Protein AF-A0A951IET7-F1 (afdb_monomer)

Solvent-accessible surface area (backbone atoms only — not comparable to full-atom values): 14804 Å² total; per-residue (Å²): 117,67,68,62,55,52,52,46,55,52,33,42,73,76,35,61,70,64,54,69,53,80,92,72,76,90,77,74,81,63,89,63,49,76,78,46,40,65,58,54,50,51,53,56,66,67,30,59,83,70,66,57,57,94,77,66,65,89,75,71,77,63,88,62,48,77,77,44,43,62,58,56,51,51,51,57,71,68,38,70,62,55,57,60,49,28,53,74,79,38,49,69,66,66,71,55,77,91,65,76,90,77,77,80,63,91,62,58,73,76,69,59,69,75,78,74,80,81,77,79,74,85,84,76,80,82,78,78,80,60,69,65,55,56,55,52,52,52,53,50,52,50,48,51,54,52,51,52,51,57,61,46,70,75,50,92,65,87,83,72,87,72,84,77,61,62,74,68,55,60,74,66,60,49,76,70,55,54,48,54,56,71,73,44,92,77,69,86,80,86,60,65,73,74,57,56,55,53,50,57,58,52,58,74,67,57,49,73,68,58,51,52,49,50,49,64,73,48,50,68,68,70,60,65,76,76,75,127

Sequence (228 aa):
MEQRAQILDELQKISPLLAQVPVNTPFRVPSGYFDNLPAMVMDRVQDPFLSADHQLNAFKVPQGYFESLAGNILEKIGANEVRTELETIAPLLNQISRKNPYELPAGYFEQLQALPPKKEARVVPFRRARRWMQYAAAAVISGILVTGAFLYTDSGSDLRNDKTDVPAELNKLSAGELVNYLDNPEHPQTASSDVAADVKNNIHAVSDEELDQYLTEHADELTSTATN

Secondary structure (DSSP, 8-state):
-HHHHHHHHHHHHH-TTGGGS-------PPTTHHHHHHHHHHHHHH-HHHHS-TTS-S-PPPTTHHHHHHHHHHHHHH-THHHHHHHHH-HHHHHS----S--PPTTTTTS-------------------HHHHHHHHHHHHHHHHHHHHHHHTS----------HHHHHTT--HHHHHHHHS-S-----S-HHHHHHHHHHHTTS-HHHHHHHHHHHHHHHHGGG--

pLDDT: mean 74.0, std 14.6, range [37.62, 95.88]

Radius of gyration: 41.14 Å; Cα contacts (8 Å, |Δi|>4): 22; chains: 1; bounding box: 84×86×90 Å

Structure (mmCIF, N/CA/C/O backbone):
data_AF-A0A951IET7-F1
#
_entry.id   AF-A0A951IET7-F1
#
loop_
_atom_site.group_PDB
_atom_site.id
_atom_site.type_symbol
_atom_site.label_atom_id
_atom_site.label_alt_id
_atom_site.label_comp_id
_atom_site.label_as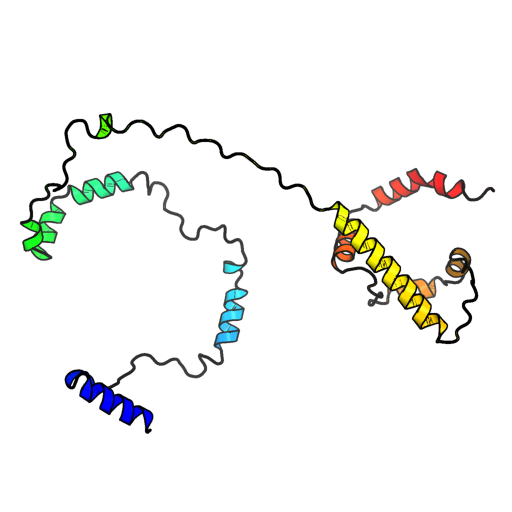ym_id
_atom_site.label_entity_id
_atom_site.label_seq_id
_atom_site.pdbx_PDB_ins_code
_atom_site.Cartn_x
_atom_site.Cartn_y
_atom_site.Cartn_z
_atom_site.occupancy
_atom_site.B_iso_or_equiv
_atom_site.auth_seq_id
_atom_site.auth_comp_id
_atom_site.auth_asym_id
_atom_site.auth_atom_id
_atom_site.pdbx_PDB_model_num
ATOM 1 N N . MET A 1 1 ? -6.072 -32.584 -27.555 1.00 56.78 1 MET A N 1
ATOM 2 C CA . MET A 1 1 ? -7.141 -33.338 -26.854 1.00 56.78 1 MET A CA 1
ATOM 3 C C . MET A 1 1 ? -6.592 -34.186 -25.708 1.00 56.78 1 MET A C 1
ATOM 5 O O . MET A 1 1 ? -7.237 -34.235 -24.671 1.00 56.78 1 MET A O 1
ATOM 9 N N . GLU A 1 2 ? -5.396 -34.765 -25.841 1.00 73.19 2 GLU A N 1
ATOM 10 C CA . GLU A 1 2 ? -4.762 -35.621 -24.818 1.00 73.19 2 GLU A CA 1
ATOM 11 C C . GLU A 1 2 ? -4.548 -34.939 -23.454 1.00 73.19 2 GLU A C 1
ATOM 13 O O . GLU A 1 2 ? -4.865 -35.527 -22.427 1.00 73.19 2 GLU A O 1
ATOM 18 N N . GLN A 1 3 ? -4.134 -33.665 -23.430 1.00 78.38 3 GLN A N 1
ATOM 19 C CA . GLN A 1 3 ? -3.928 -32.907 -22.182 1.00 78.38 3 GLN A CA 1
ATOM 20 C C . GLN A 1 3 ? -5.197 -32.795 -21.324 1.00 78.38 3 GLN A C 1
ATOM 22 O O . GLN A 1 3 ? -5.139 -32.878 -20.103 1.00 78.38 3 GLN A O 1
ATOM 27 N N . ARG A 1 4 ? -6.372 -32.649 -21.951 1.00 82.88 4 ARG A N 1
ATOM 28 C CA . ARG A 1 4 ? -7.642 -32.569 -21.215 1.00 82.88 4 ARG A CA 1
ATOM 29 C C . ARG A 1 4 ? -7.996 -33.908 -20.568 1.00 82.88 4 ARG A C 1
ATOM 31 O O . ARG A 1 4 ? -8.549 -33.915 -19.477 1.00 82.88 4 ARG A O 1
ATOM 38 N N . ALA A 1 5 ? -7.681 -35.020 -21.231 1.00 85.75 5 ALA A N 1
ATOM 39 C CA . ALA A 1 5 ? -7.913 -36.354 -20.686 1.00 85.75 5 ALA A CA 1
ATOM 40 C C . ALA A 1 5 ? -6.994 -36.636 -19.487 1.00 85.75 5 ALA A C 1
ATOM 42 O O . ALA A 1 5 ? -7.464 -37.145 -18.475 1.00 85.75 5 ALA A O 1
ATOM 43 N N . GLN A 1 6 ? -5.724 -36.225 -19.571 1.00 91.44 6 GLN A N 1
ATOM 44 C CA . GLN A 1 6 ? -4.766 -36.329 -18.463 1.00 91.44 6 GLN A CA 1
ATOM 45 C C . GLN A 1 6 ? -5.220 -35.520 -17.240 1.00 91.44 6 GLN A C 1
ATOM 47 O O . GLN A 1 6 ? -5.282 -36.060 -16.141 1.00 91.44 6 GLN A O 1
ATOM 52 N N . ILE A 1 7 ? -5.648 -34.267 -17.439 1.00 88.56 7 ILE A N 1
ATOM 53 C CA . ILE A 1 7 ? -6.149 -33.410 -16.351 1.00 88.56 7 ILE A CA 1
ATOM 54 C C . ILE A 1 7 ? -7.379 -34.024 -15.663 1.00 88.56 7 ILE A C 1
ATOM 56 O O . ILE A 1 7 ? -7.497 -33.953 -14.443 1.00 88.56 7 ILE A O 1
ATOM 60 N N . LEU A 1 8 ? -8.301 -34.634 -16.417 1.00 87.69 8 LEU A N 1
ATOM 61 C CA . LEU A 1 8 ? -9.488 -35.272 -15.835 1.00 87.69 8 LEU A CA 1
ATOM 62 C C . LEU A 1 8 ? -9.137 -36.523 -15.020 1.00 87.69 8 LEU A C 1
ATOM 64 O O . LEU A 1 8 ? -9.708 -36.714 -13.949 1.00 87.69 8 LEU A O 1
ATOM 68 N N . ASP A 1 9 ? -8.187 -37.335 -15.489 1.00 91.31 9 ASP A N 1
ATOM 69 C CA . ASP A 1 9 ? -7.708 -38.516 -14.759 1.00 91.31 9 ASP A CA 1
ATOM 70 C C . ASP A 1 9 ? -6.981 -38.128 -13.459 1.00 91.31 9 ASP A C 1
ATOM 72 O O . ASP A 1 9 ? -7.224 -38.708 -12.397 1.00 91.31 9 ASP A O 1
ATOM 76 N N . GLU A 1 10 ? -6.145 -37.088 -13.504 1.00 92.44 10 GLU A N 1
ATOM 77 C CA . GLU A 1 10 ? -5.488 -36.535 -12.315 1.00 92.44 10 GLU A CA 1
ATOM 78 C C . GLU A 1 10 ? -6.498 -35.957 -11.316 1.00 92.44 10 GLU A C 1
ATOM 80 O O . GLU A 1 10 ? -6.449 -36.274 -10.124 1.00 92.44 10 GLU A O 1
ATOM 85 N N . LEU A 1 11 ? -7.461 -35.160 -11.790 1.00 90.88 11 LEU A N 1
ATOM 86 C CA . LEU A 1 11 ? -8.512 -34.601 -10.939 1.00 90.88 11 LEU A CA 1
ATOM 87 C C . LEU A 1 11 ? -9.385 -35.693 -10.323 1.00 90.88 11 LEU A C 1
ATOM 89 O O . LEU A 1 11 ? -9.731 -35.580 -9.152 1.00 90.88 11 LEU A O 1
ATOM 93 N N . GLN A 1 12 ? -9.704 -36.760 -11.058 1.00 93.06 12 GLN A N 1
ATOM 94 C CA . GLN A 1 12 ? -10.479 -37.883 -10.531 1.00 93.06 12 GLN A CA 1
ATOM 95 C C . GLN A 1 12 ? -9.742 -38.611 -9.398 1.00 93.06 12 GLN A C 1
ATOM 97 O O . GLN A 1 12 ? -10.380 -39.015 -8.423 1.00 93.06 12 GLN A O 1
ATOM 102 N N . LYS A 1 13 ? -8.411 -38.738 -9.491 1.00 94.31 13 LYS A N 1
ATOM 103 C CA . LYS A 1 13 ? -7.566 -39.316 -8.432 1.00 94.31 13 LYS A CA 1
ATOM 104 C C . LYS A 1 13 ? -7.464 -38.417 -7.198 1.00 94.31 13 LYS A C 1
ATOM 106 O O . LYS A 1 13 ? -7.442 -38.931 -6.084 1.00 94.31 13 LYS A O 1
ATOM 111 N N . ILE A 1 14 ? -7.395 -37.096 -7.384 1.00 93.94 14 ILE A N 1
ATOM 112 C CA . ILE A 1 14 ? -7.226 -36.127 -6.286 1.00 93.94 14 ILE A CA 1
ATOM 113 C C . ILE A 1 14 ? -8.561 -35.806 -5.600 1.00 93.94 14 ILE A C 1
ATOM 115 O O . ILE A 1 14 ? -8.636 -35.750 -4.373 1.00 93.94 14 ILE A O 1
ATOM 119 N N . SER A 1 15 ? -9.616 -35.560 -6.378 1.00 93.56 15 SER A N 1
ATOM 120 C CA . SER A 1 15 ? -10.941 -35.197 -5.880 1.00 93.56 15 SER A CA 1
ATOM 121 C C . SER A 1 15 ? -12.042 -35.621 -6.863 1.00 93.56 15 SER A C 1
ATOM 123 O O . SER A 1 15 ? -12.325 -34.912 -7.837 1.00 93.56 15 SER A O 1
ATOM 125 N N . PRO A 1 16 ? -12.750 -36.732 -6.588 1.00 89.75 16 PRO A N 1
ATOM 126 C CA . PRO A 1 16 ? -13.825 -37.207 -7.457 1.00 89.75 16 PRO A CA 1
ATOM 127 C C . PRO A 1 16 ? -15.011 -36.235 -7.518 1.00 89.75 16 PRO A C 1
ATOM 129 O O . PRO A 1 16 ? -15.774 -36.269 -8.481 1.00 89.75 16 PRO A O 1
ATOM 132 N N . LEU A 1 17 ? -15.168 -35.359 -6.517 1.00 90.44 17 LEU A N 1
ATOM 133 C CA . LEU A 1 17 ? -16.188 -34.310 -6.512 1.00 90.44 17 LEU A CA 1
ATOM 134 C C . LEU A 1 17 ? -15.827 -33.190 -7.493 1.00 90.44 17 LEU A C 1
ATOM 136 O O . LEU A 1 17 ? -16.675 -32.777 -8.278 1.00 90.44 17 LEU A O 1
ATOM 140 N N . LEU A 1 18 ? -14.569 -32.733 -7.502 1.00 85.06 18 LEU A N 1
ATOM 141 C CA . LEU A 1 18 ? -14.123 -31.687 -8.430 1.00 85.06 18 LEU A CA 1
ATOM 142 C C . LEU A 1 18 ? -14.103 -32.172 -9.882 1.00 85.06 18 LEU A C 1
ATOM 144 O O . LEU A 1 18 ? -14.416 -31.396 -10.779 1.00 85.06 18 LEU A O 1
ATOM 148 N N . ALA A 1 19 ? -13.816 -33.455 -10.115 1.00 87.69 19 ALA A N 1
ATOM 149 C CA . ALA A 1 19 ? -13.863 -34.053 -11.451 1.00 87.69 19 ALA A CA 1
ATOM 150 C C . ALA A 1 19 ? -15.267 -34.016 -12.092 1.00 87.69 19 ALA A C 1
ATOM 152 O O . ALA A 1 19 ? -15.386 -34.063 -13.315 1.00 87.69 19 ALA A O 1
ATOM 153 N N . GLN A 1 20 ? -16.329 -33.909 -11.283 1.00 87.25 20 GLN A N 1
ATOM 154 C CA . GLN A 1 20 ? -17.718 -33.810 -11.749 1.00 87.25 20 GLN A CA 1
ATOM 155 C C . GLN A 1 20 ? -18.171 -32.363 -11.995 1.00 87.25 20 GLN A C 1
ATOM 157 O O . GLN A 1 20 ? -19.243 -32.144 -12.563 1.00 87.25 20 GLN A O 1
ATOM 162 N N . VAL A 1 21 ? -17.380 -31.365 -11.588 1.00 86.00 21 VAL A N 1
ATOM 163 C CA . VAL A 1 21 ? -17.721 -29.954 -11.790 1.00 86.00 21 VAL A CA 1
ATOM 164 C C . VAL A 1 21 ? -17.477 -29.585 -13.258 1.00 86.00 21 VAL A C 1
ATOM 166 O O . VAL A 1 21 ? -16.370 -29.781 -13.767 1.00 86.00 21 VAL A O 1
ATOM 169 N N . PRO A 1 22 ? -18.475 -29.029 -13.970 1.00 80.44 22 PRO A N 1
ATOM 170 C CA . PRO A 1 22 ? -18.280 -28.608 -15.348 1.00 80.44 22 PRO A CA 1
ATOM 171 C C . PRO A 1 22 ? -17.244 -27.481 -15.405 1.00 80.44 22 PRO A C 1
ATOM 173 O O . PRO A 1 22 ? -17.394 -26.446 -14.756 1.00 80.44 22 PRO A O 1
ATOM 176 N N . VAL A 1 23 ? -16.202 -27.667 -16.218 1.00 76.81 23 VAL A N 1
ATOM 177 C CA . VAL A 1 23 ? -15.196 -26.632 -16.487 1.00 76.81 23 VAL A CA 1
ATOM 178 C C . VAL A 1 23 ? -15.839 -25.550 -17.352 1.00 76.81 23 VAL A C 1
ATOM 180 O O . VAL A 1 23 ? -15.804 -25.606 -18.581 1.00 76.81 23 VAL A O 1
ATOM 183 N N . ASN A 1 24 ? -16.467 -24.579 -16.698 1.00 79.88 24 ASN A N 1
ATOM 184 C CA . ASN A 1 24 ? -16.950 -23.358 -17.319 1.00 79.88 24 ASN A CA 1
ATOM 185 C C . ASN A 1 24 ? -16.001 -22.224 -16.932 1.00 79.88 24 ASN A C 1
ATOM 187 O O . ASN A 1 24 ? -15.867 -21.910 -15.752 1.00 79.88 24 ASN A O 1
ATOM 191 N N . THR A 1 25 ? -15.325 -21.625 -17.909 1.00 77.88 25 THR A N 1
ATOM 192 C CA . THR A 1 25 ? -14.497 -20.438 -17.691 1.00 77.88 25 THR A CA 1
ATOM 193 C C . THR A 1 25 ? -15.342 -19.197 -17.992 1.00 77.88 25 THR A C 1
ATOM 195 O O . THR A 1 25 ? -15.505 -18.842 -19.162 1.00 77.88 25 THR A O 1
ATOM 198 N N . PRO A 1 26 ? -15.910 -18.518 -16.971 1.00 81.44 26 PRO A N 1
ATOM 199 C CA . PRO A 1 26 ? -16.778 -17.357 -17.195 1.00 81.44 26 PRO A CA 1
ATOM 200 C C . PRO A 1 26 ? -16.007 -16.146 -17.740 1.00 81.44 26 PRO A C 1
ATOM 202 O O . PRO A 1 26 ? -16.607 -15.201 -18.241 1.00 81.44 26 PRO A O 1
ATOM 205 N N . PHE A 1 27 ? -14.676 -16.178 -17.664 1.00 82.94 27 PHE A N 1
ATOM 206 C CA . PHE A 1 27 ? -13.803 -15.118 -18.137 1.00 82.94 27 PHE A CA 1
ATOM 207 C C . PHE A 1 27 ? -13.268 -15.465 -19.523 1.00 82.94 27 PHE A C 1
ATOM 209 O O . PHE A 1 27 ? -12.482 -16.401 -19.692 1.00 82.94 27 PHE A O 1
ATOM 216 N N . ARG A 1 28 ? -13.688 -14.690 -20.521 1.00 83.56 28 ARG A N 1
ATOM 217 C CA . ARG A 1 28 ? -13.086 -14.679 -21.854 1.00 83.56 28 ARG A CA 1
ATOM 218 C C . ARG A 1 28 ? -12.694 -13.257 -22.198 1.00 83.56 28 ARG A C 1
ATOM 220 O O . ARG A 1 28 ? -13.450 -12.325 -21.939 1.00 83.56 28 ARG A O 1
ATOM 227 N N . VAL A 1 29 ? -11.522 -13.109 -22.798 1.00 89.00 29 VAL A N 1
ATOM 228 C CA . VAL A 1 29 ? -11.136 -11.837 -23.399 1.00 89.00 29 VAL A CA 1
ATOM 229 C C . VAL A 1 29 ? -11.857 -11.666 -24.742 1.00 89.00 29 VAL A C 1
ATOM 231 O O . VAL A 1 29 ? -12.098 -12.665 -25.431 1.00 89.00 29 VAL A O 1
ATOM 234 N N . PRO A 1 30 ? -12.210 -10.432 -25.133 1.00 91.00 30 PRO A N 1
ATOM 235 C CA . PRO A 1 30 ? -12.697 -10.146 -26.477 1.00 91.00 30 PRO A CA 1
ATOM 236 C C . PRO A 1 30 ? -11.682 -10.560 -27.552 1.00 91.00 30 PRO A C 1
ATOM 238 O O . PRO A 1 30 ? -10.470 -10.573 -27.319 1.00 91.00 30 PRO A O 1
ATOM 241 N N . SER A 1 31 ? -12.168 -10.868 -28.754 1.00 90.12 31 SER A N 1
ATOM 242 C CA . SER A 1 31 ? -11.302 -11.074 -29.919 1.00 90.12 31 SER A CA 1
ATOM 243 C C . SER A 1 31 ? -10.435 -9.836 -30.167 1.00 90.12 31 SER A C 1
ATOM 245 O O . SER A 1 31 ? -10.952 -8.721 -30.135 1.00 90.12 31 SER A O 1
ATOM 247 N N . GLY A 1 32 ? -9.138 -10.022 -30.420 1.00 91.06 32 GLY A N 1
ATOM 248 C CA . GLY A 1 32 ? -8.206 -8.914 -30.659 1.00 91.06 32 GLY A CA 1
ATOM 249 C C . GLY A 1 32 ? -7.718 -8.188 -29.400 1.00 91.06 32 GLY A C 1
ATOM 250 O O . GLY A 1 32 ? -7.019 -7.184 -29.514 1.00 91.06 32 GLY A O 1
ATOM 251 N N . TYR A 1 33 ? -8.061 -8.667 -28.196 1.00 93.44 33 TYR A N 1
ATOM 252 C CA . TYR A 1 33 ? -7.593 -8.065 -26.940 1.00 93.44 33 TYR A CA 1
ATOM 253 C C . TYR A 1 33 ? -6.063 -7.996 -26.868 1.00 93.44 33 TYR A C 1
ATOM 255 O O . TYR A 1 33 ? -5.503 -6.933 -26.622 1.00 93.44 33 TYR A O 1
ATOM 263 N N . PHE A 1 34 ? -5.388 -9.120 -27.125 1.00 95.25 34 PHE A N 1
ATOM 264 C CA . PHE A 1 34 ? -3.928 -9.196 -27.055 1.00 95.25 34 PHE A CA 1
ATOM 265 C C . PHE A 1 34 ? -3.235 -8.521 -28.240 1.00 95.25 34 PHE A C 1
ATOM 267 O O . PHE A 1 34 ? -2.140 -8.000 -28.063 1.00 95.25 34 PHE A O 1
ATOM 274 N N . ASP A 1 35 ? -3.884 -8.464 -29.404 1.00 95.88 35 ASP A N 1
ATOM 275 C CA . ASP A 1 35 ? -3.339 -7.793 -30.590 1.00 95.88 35 ASP A CA 1
ATOM 276 C C . ASP A 1 35 ? -3.267 -6.271 -30.383 1.00 95.88 35 ASP A C 1
ATOM 278 O O . ASP A 1 35 ? -2.302 -5.624 -30.781 1.00 95.88 35 ASP A O 1
ATOM 282 N N . ASN A 1 36 ? -4.261 -5.705 -29.689 1.00 91.81 36 ASN A N 1
ATOM 283 C CA . ASN A 1 36 ? -4.338 -4.272 -29.397 1.00 91.81 36 ASN A CA 1
ATOM 284 C C . ASN A 1 36 ? -3.692 -3.881 -28.056 1.00 91.81 36 ASN A C 1
ATOM 286 O O . ASN A 1 36 ? -3.549 -2.692 -27.766 1.00 91.81 36 ASN A O 1
ATOM 290 N N . LEU A 1 37 ? -3.304 -4.856 -27.226 1.00 94.50 37 LEU A N 1
ATOM 291 C CA . LEU A 1 37 ? -2.709 -4.613 -25.909 1.00 94.50 37 LEU A CA 1
ATOM 292 C C . LEU A 1 37 ? -1.453 -3.730 -25.989 1.00 94.50 37 LEU A C 1
ATOM 294 O O . LEU A 1 37 ? -1.384 -2.778 -25.213 1.00 94.50 37 LEU A O 1
ATOM 298 N N . PRO A 1 38 ? -0.488 -3.952 -26.908 1.00 94.06 38 PRO A N 1
ATOM 299 C CA . PRO A 1 38 ? 0.710 -3.116 -26.984 1.00 94.06 38 PRO A CA 1
ATOM 300 C C . PRO A 1 38 ? 0.388 -1.641 -27.247 1.00 94.06 38 PRO A C 1
ATOM 302 O O . PRO A 1 38 ? 0.964 -0.765 -26.607 1.00 94.06 38 PRO A O 1
ATOM 305 N N . ALA A 1 39 ? -0.570 -1.371 -28.138 1.00 91.31 39 ALA A N 1
ATOM 306 C CA . ALA A 1 39 ? -1.014 -0.014 -28.444 1.00 91.31 39 ALA A CA 1
ATOM 307 C C . ALA A 1 39 ? -1.706 0.634 -27.237 1.00 91.31 39 ALA A C 1
ATOM 309 O O . ALA A 1 39 ? -1.374 1.761 -26.885 1.00 91.31 39 ALA A O 1
ATOM 310 N N . MET A 1 40 ? -2.594 -0.099 -26.552 1.00 88.62 40 MET A N 1
ATOM 311 C CA . MET A 1 40 ? -3.252 0.376 -25.326 1.00 88.62 40 MET A CA 1
ATOM 312 C C . MET A 1 40 ? -2.255 0.677 -24.199 1.00 88.62 40 MET A C 1
ATOM 314 O O . MET A 1 40 ? -2.418 1.649 -23.467 1.00 88.62 40 MET A O 1
ATOM 318 N N . VAL A 1 41 ? -1.219 -0.150 -24.041 1.00 88.94 41 VAL A N 1
ATOM 319 C CA . VAL A 1 41 ? -0.172 0.083 -23.038 1.00 88.94 41 VAL A CA 1
ATOM 320 C C . VAL A 1 41 ? 0.656 1.309 -23.402 1.00 88.94 41 VAL A C 1
ATOM 322 O O . VAL A 1 41 ? 0.920 2.127 -22.526 1.00 88.94 41 VAL A O 1
ATOM 325 N N . MET A 1 42 ? 1.039 1.469 -24.671 1.00 88.38 42 MET A N 1
ATOM 326 C CA . MET A 1 42 ? 1.824 2.626 -25.099 1.00 88.38 42 MET A CA 1
ATOM 327 C C . MET A 1 42 ? 1.043 3.934 -24.937 1.00 88.38 42 MET A C 1
ATOM 329 O O . MET A 1 42 ? 1.586 4.895 -24.399 1.00 88.38 42 MET A O 1
ATOM 333 N N . ASP A 1 43 ? -0.236 3.938 -25.316 1.00 87.56 43 ASP A N 1
ATOM 334 C CA . ASP A 1 43 ? -1.157 5.061 -25.112 1.00 87.56 43 ASP A CA 1
ATOM 335 C C . ASP A 1 43 ? -1.266 5.420 -23.624 1.00 87.56 43 ASP A C 1
ATOM 337 O O . ASP A 1 43 ? -1.121 6.576 -23.232 1.00 87.56 43 ASP A O 1
ATOM 341 N N . ARG A 1 44 ? -1.384 4.408 -22.754 1.00 82.12 44 ARG A N 1
ATOM 342 C CA . ARG A 1 44 ? -1.457 4.636 -21.309 1.00 82.12 44 ARG A CA 1
ATOM 343 C C . ARG A 1 44 ? -0.151 5.151 -20.706 1.00 82.12 44 ARG A C 1
ATOM 345 O O . ARG A 1 44 ? -0.209 5.923 -19.758 1.00 82.12 44 ARG A O 1
ATOM 352 N N . VAL A 1 45 ? 1.006 4.727 -21.211 1.00 80.12 45 VAL A N 1
ATOM 353 C CA . VAL A 1 45 ? 2.327 5.194 -20.745 1.00 80.12 45 VAL A CA 1
ATOM 354 C C . VAL A 1 45 ? 2.619 6.619 -21.223 1.00 80.12 45 VAL A C 1
ATOM 356 O O . VAL A 1 45 ? 3.279 7.376 -20.513 1.00 80.12 45 VAL A O 1
ATOM 359 N N . GLN A 1 46 ? 2.119 6.987 -22.403 1.00 78.19 46 GLN A N 1
ATOM 360 C CA . GLN A 1 46 ? 2.212 8.341 -22.956 1.00 78.19 46 GLN A CA 1
ATOM 361 C C . GLN A 1 46 ? 1.161 9.299 -22.387 1.00 78.19 46 GLN A C 1
ATOM 363 O O . GLN A 1 46 ? 1.247 10.502 -22.627 1.00 78.19 46 GLN A O 1
ATOM 368 N N . ASP A 1 47 ? 0.186 8.780 -21.637 1.00 75.25 47 ASP A N 1
ATOM 369 C CA . ASP A 1 47 ? -0.830 9.580 -20.973 1.00 75.25 47 ASP A CA 1
ATOM 370 C C . ASP A 1 47 ? -0.159 10.628 -20.061 1.00 75.25 47 ASP A C 1
ATOM 372 O O . ASP A 1 47 ? 0.522 10.258 -19.092 1.00 75.25 47 ASP A O 1
ATOM 376 N N . PRO A 1 48 ? -0.368 11.934 -20.321 1.00 64.94 48 PRO A N 1
ATOM 377 C CA . PRO A 1 48 ? 0.198 13.019 -19.527 1.00 64.94 48 PRO A CA 1
ATOM 378 C C . PRO A 1 48 ? -0.148 12.917 -18.042 1.00 64.94 48 PRO A C 1
ATOM 380 O O . PRO A 1 48 ? 0.570 13.470 -17.217 1.00 64.94 48 PRO A O 1
ATOM 383 N N . PHE A 1 49 ? -1.213 12.194 -17.675 1.00 62.91 49 PHE A N 1
ATOM 384 C CA . PHE A 1 49 ? -1.563 11.920 -16.282 1.00 62.91 49 PHE A CA 1
ATOM 385 C C . PHE A 1 49 ? -0.505 11.081 -15.539 1.00 62.91 49 PHE A C 1
ATOM 387 O O . PHE A 1 49 ? -0.417 11.153 -14.315 1.00 62.91 49 PHE A O 1
ATOM 394 N N . LEU A 1 50 ? 0.284 10.270 -16.253 1.00 59.16 50 LEU A N 1
ATOM 395 C CA . LEU A 1 50 ? 1.410 9.515 -15.688 1.00 59.16 50 LEU A CA 1
ATOM 396 C C . LEU A 1 50 ? 2.750 10.238 -15.869 1.00 59.16 50 LEU A C 1
ATOM 398 O O . LEU A 1 50 ? 3.654 10.029 -15.065 1.00 59.16 50 LEU A O 1
ATOM 402 N N . SER A 1 51 ? 2.889 11.069 -16.909 1.00 60.31 51 SER A N 1
ATOM 403 C CA . SER A 1 51 ? 4.129 11.804 -17.213 1.00 60.31 51 SER A CA 1
ATOM 404 C C . SER A 1 51 ? 4.251 13.130 -16.453 1.00 60.31 51 SER A C 1
ATOM 406 O O . SER A 1 51 ? 5.362 13.615 -16.233 1.00 60.31 51 SER A O 1
ATOM 408 N N . ALA A 1 52 ? 3.127 13.726 -16.048 1.00 58.66 52 ALA A N 1
ATOM 409 C CA . ALA A 1 52 ? 3.094 14.912 -15.209 1.00 58.66 52 ALA A CA 1
ATOM 410 C C . ALA A 1 52 ? 3.252 14.501 -13.743 1.00 58.66 52 ALA A C 1
ATOM 412 O O . ALA A 1 52 ? 2.287 14.196 -13.052 1.00 58.66 52 ALA A O 1
ATOM 413 N N . ASP A 1 53 ? 4.502 14.521 -13.292 1.00 53.12 53 ASP A N 1
ATOM 414 C CA . ASP A 1 53 ? 4.872 14.746 -11.900 1.00 53.12 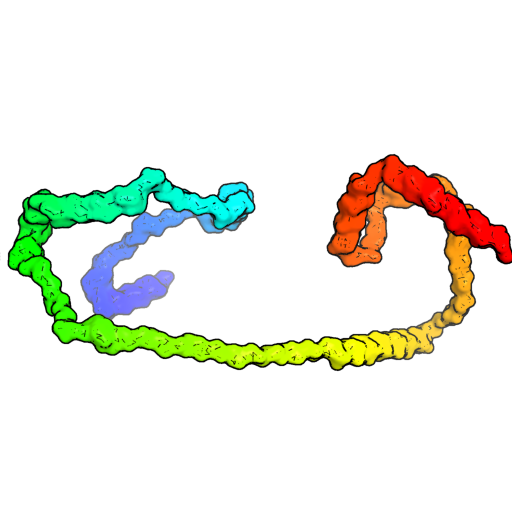53 ASP A CA 1
ATOM 415 C C . ASP A 1 53 ? 4.224 13.772 -10.891 1.00 53.12 53 ASP A C 1
ATOM 417 O O . ASP A 1 53 ? 3.179 14.022 -10.283 1.00 53.12 53 ASP A O 1
ATOM 421 N N . HIS A 1 54 ? 4.916 12.661 -10.624 1.00 50.50 54 HIS A N 1
ATOM 422 C CA . HIS A 1 54 ? 4.615 11.708 -9.545 1.00 50.50 54 HIS A CA 1
ATOM 423 C C . HIS A 1 54 ? 4.634 12.316 -8.115 1.00 50.50 54 HIS A C 1
ATOM 425 O O . HIS A 1 54 ? 4.730 11.582 -7.133 1.00 50.50 54 HIS A O 1
ATOM 431 N N . GLN A 1 55 ? 4.522 13.638 -7.959 1.00 54.44 55 GLN A N 1
ATOM 432 C CA . GLN A 1 55 ? 4.279 14.321 -6.686 1.00 54.44 55 GLN A CA 1
ATOM 433 C C . GLN A 1 55 ? 2.825 14.750 -6.472 1.00 54.44 55 GLN A C 1
ATOM 435 O O . GLN A 1 55 ? 2.488 15.266 -5.401 1.00 54.44 55 GLN A O 1
ATOM 440 N N . LEU A 1 56 ? 1.916 14.508 -7.418 1.00 53.28 56 LEU A N 1
ATOM 441 C CA . LEU A 1 56 ? 0.499 14.632 -7.105 1.00 53.28 56 LEU A CA 1
ATOM 442 C C . LEU A 1 56 ? 0.047 13.374 -6.373 1.00 53.28 56 LEU A C 1
ATOM 444 O O . LEU A 1 56 ? -0.384 12.397 -6.975 1.00 53.28 56 LEU A O 1
ATOM 448 N N . ASN A 1 57 ? 0.148 13.425 -5.042 1.00 55.22 57 ASN A N 1
ATOM 449 C CA . ASN A 1 57 ? -0.602 12.582 -4.117 1.00 55.22 57 ASN A CA 1
ATOM 450 C C . ASN A 1 57 ? -2.056 12.468 -4.612 1.00 55.22 57 ASN A C 1
ATOM 452 O O . ASN A 1 57 ? -2.888 13.321 -4.297 1.00 55.22 57 ASN A O 1
ATOM 456 N N . ALA A 1 58 ? -2.361 11.436 -5.405 1.00 57.59 58 ALA A N 1
ATOM 457 C CA . ALA A 1 58 ? -3.685 11.215 -5.991 1.00 57.59 58 ALA A CA 1
ATOM 458 C C . ALA A 1 58 ? -4.751 10.970 -4.909 1.00 57.59 58 ALA A C 1
ATOM 460 O O . ALA A 1 58 ? -5.948 11.077 -5.155 1.00 57.59 58 ALA A O 1
ATOM 461 N N . PHE A 1 59 ? -4.300 10.703 -3.685 1.00 62.78 59 PHE A N 1
ATOM 462 C CA . PHE A 1 59 ? -5.115 10.602 -2.493 1.00 62.78 59 PHE A CA 1
ATOM 463 C C . PHE A 1 59 ? -4.789 11.778 -1.573 1.00 62.78 59 PHE A C 1
ATOM 465 O O . PHE A 1 59 ? -3.861 11.725 -0.766 1.00 62.78 59 PHE A O 1
ATOM 472 N N . LYS A 1 60 ? -5.556 12.861 -1.704 1.00 71.12 60 LYS A N 1
ATOM 473 C CA . LYS A 1 60 ? -5.605 13.916 -0.689 1.00 71.12 60 LYS A CA 1
ATOM 474 C C . LYS A 1 60 ? -6.758 13.604 0.250 1.00 71.12 60 LYS A C 1
ATOM 476 O O . LYS A 1 60 ? -7.890 13.424 -0.193 1.00 71.12 60 LYS A O 1
ATOM 481 N N . VAL A 1 61 ? -6.467 13.521 1.543 1.00 84.00 61 VAL A N 1
ATOM 482 C CA . VAL A 1 61 ? -7.526 13.442 2.550 1.00 84.00 61 VAL A CA 1
ATOM 483 C C . VAL A 1 61 ? -8.270 14.782 2.618 1.00 84.00 61 VAL A C 1
ATOM 485 O O . VAL A 1 61 ? -7.653 15.829 2.394 1.00 84.00 61 VAL A O 1
ATOM 488 N N . PRO A 1 62 ? -9.577 14.780 2.926 1.00 86.94 62 PRO A N 1
ATOM 489 C CA . PRO A 1 62 ? -10.301 16.007 3.227 1.00 86.94 62 PRO A CA 1
ATOM 490 C C . PRO A 1 62 ? -9.638 16.785 4.370 1.00 86.94 62 PRO A C 1
ATOM 492 O O . PRO A 1 62 ? -9.061 16.200 5.291 1.00 86.94 62 PRO A O 1
ATOM 495 N N . GLN A 1 63 ? -9.750 18.111 4.330 1.00 87.31 63 GLN A N 1
ATOM 496 C CA . GLN A 1 63 ? -9.321 18.970 5.433 1.00 87.31 63 GLN A CA 1
ATOM 497 C C . GLN A 1 63 ? -10.053 18.566 6.724 1.00 87.31 63 GLN A C 1
ATOM 499 O O . GLN A 1 63 ? -11.268 18.380 6.702 1.00 87.31 63 GLN A O 1
ATOM 504 N N . GLY A 1 64 ? -9.335 18.420 7.842 1.00 89.56 64 GLY A N 1
ATOM 505 C CA . GLY A 1 64 ? -9.948 18.024 9.116 1.00 89.56 64 GLY A CA 1
ATOM 506 C C . GLY A 1 64 ? -10.135 16.510 9.309 1.00 89.56 64 GLY A C 1
ATOM 507 O O . GLY A 1 64 ? -10.710 16.090 10.319 1.00 89.56 64 GLY A O 1
ATOM 508 N N . TYR A 1 65 ? -9.708 15.672 8.350 1.00 92.69 65 TYR A N 1
ATOM 509 C CA . TYR A 1 65 ? -9.882 14.217 8.434 1.00 92.69 65 TYR A CA 1
ATOM 510 C C . TYR A 1 65 ? -9.209 13.636 9.680 1.00 92.69 65 TYR A C 1
ATOM 512 O O . TYR A 1 65 ? -9.856 12.934 10.450 1.00 92.69 65 TYR A O 1
ATOM 520 N N . PHE A 1 66 ? -7.931 13.945 9.907 1.00 94.25 66 PHE A N 1
ATOM 521 C CA . PHE A 1 66 ? -7.177 13.365 11.021 1.00 94.25 66 PHE A CA 1
ATOM 522 C C . PHE A 1 66 ? -7.566 13.979 12.369 1.00 94.25 66 PHE A C 1
ATOM 524 O O . PHE A 1 66 ? -7.555 13.286 13.384 1.00 94.25 66 PHE A O 1
ATOM 531 N N . GLU A 1 67 ? -7.972 15.246 12.369 1.00 94.88 67 GLU A N 1
ATOM 532 C CA . GLU A 1 67 ? -8.443 15.986 13.536 1.00 94.88 67 GLU A CA 1
ATOM 533 C C . GLU A 1 67 ? -9.762 15.411 14.072 1.00 94.88 67 GLU A C 1
ATOM 535 O O . GLU A 1 67 ? -9.945 15.303 15.283 1.00 94.88 67 GLU A O 1
ATOM 540 N N . SER A 1 68 ? -10.663 14.995 13.175 1.00 92.00 68 SER A N 1
ATOM 541 C CA . SER A 1 68 ? -11.953 14.390 13.539 1.00 92.00 68 SER A CA 1
ATOM 542 C C . SER A 1 68 ? -11.910 12.863 13.665 1.00 92.00 68 SER A C 1
ATOM 544 O O . SER A 1 68 ? -12.778 12.285 14.318 1.00 92.00 68 SER A O 1
ATOM 546 N N . LEU A 1 69 ? -10.898 12.193 13.098 1.00 93.31 69 LEU A N 1
ATOM 547 C CA . LEU A 1 69 ? -10.799 10.729 13.061 1.00 93.31 69 LEU A CA 1
ATOM 548 C C . LEU A 1 69 ? -10.904 10.096 14.452 1.00 93.31 69 LEU A C 1
ATOM 550 O O . LEU A 1 69 ? -11.699 9.180 14.652 1.00 93.31 69 LEU A O 1
ATOM 554 N N . ALA A 1 70 ? -10.124 10.587 15.417 1.00 91.38 70 ALA A N 1
ATOM 555 C CA . ALA A 1 70 ? -10.111 10.030 16.768 1.00 91.38 70 ALA A CA 1
ATOM 556 C C . ALA A 1 70 ? -11.479 10.169 17.459 1.00 91.38 70 ALA A C 1
ATOM 558 O O . ALA A 1 70 ? -11.959 9.211 18.064 1.00 91.38 70 ALA A O 1
ATOM 559 N N . GLY A 1 71 ? -12.127 11.332 17.317 1.00 89.94 71 GLY A N 1
ATOM 560 C CA . GLY A 1 71 ? -13.467 11.581 17.852 1.00 89.94 71 GLY A CA 1
ATOM 561 C C . GLY A 1 71 ? -14.513 10.661 17.225 1.00 89.94 71 GLY A C 1
ATOM 562 O O . GLY A 1 71 ? -15.221 9.962 17.945 1.00 89.94 71 GLY A O 1
ATOM 563 N N . ASN A 1 72 ? -14.524 10.569 15.893 1.00 88.00 72 ASN A N 1
ATOM 564 C CA . ASN A 1 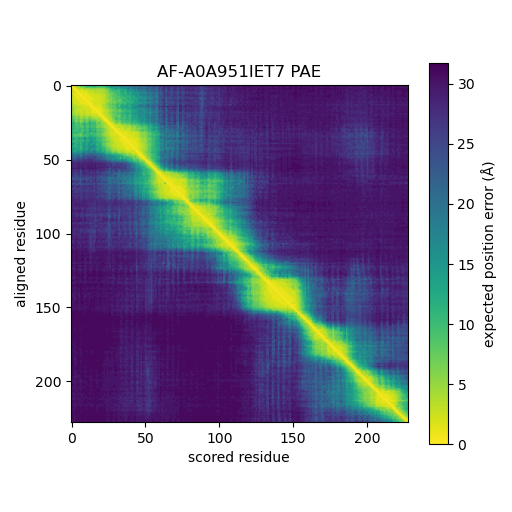72 ? -15.449 9.720 15.139 1.00 88.00 72 ASN A CA 1
ATOM 565 C C . ASN A 1 72 ? -15.290 8.228 15.482 1.00 88.00 72 ASN A C 1
ATOM 567 O O . ASN A 1 72 ? -16.274 7.493 15.563 1.00 88.00 72 ASN A O 1
ATOM 571 N N . ILE A 1 73 ? -14.052 7.759 15.685 1.00 87.88 73 ILE A N 1
ATOM 572 C CA . ILE A 1 73 ? -13.776 6.375 16.097 1.00 87.88 73 ILE A CA 1
ATOM 573 C C . ILE A 1 73 ? -14.306 6.122 17.512 1.00 87.88 73 ILE A C 1
ATOM 575 O O . ILE A 1 73 ? -14.978 5.116 17.735 1.00 87.88 73 ILE A O 1
ATOM 579 N N . LEU A 1 74 ? -14.029 7.016 18.466 1.00 85.69 74 LEU A N 1
ATOM 580 C CA . LEU A 1 74 ? -14.479 6.852 19.851 1.00 85.69 74 LEU A CA 1
ATOM 581 C C . LEU A 1 74 ? -16.001 6.916 19.979 1.00 85.69 74 LEU A C 1
ATOM 583 O O . LEU A 1 74 ? -16.577 6.121 20.720 1.00 85.69 74 LEU A O 1
ATOM 587 N N . GLU A 1 75 ? -16.651 7.802 19.227 1.00 85.88 75 GLU A N 1
ATOM 588 C CA . GLU A 1 75 ? -18.109 7.876 19.149 1.00 85.88 75 GLU A CA 1
ATOM 589 C C . GLU A 1 75 ? -18.696 6.564 18.616 1.00 85.88 75 GLU A C 1
ATOM 591 O O . GLU A 1 75 ? -19.570 5.977 19.253 1.00 85.88 75 GLU A O 1
ATOM 596 N N . LYS A 1 76 ? -18.146 6.030 17.517 1.00 80.19 76 LYS A N 1
ATOM 597 C CA . LYS A 1 76 ? -18.578 4.740 16.955 1.00 80.19 76 LYS A CA 1
ATOM 598 C C . LYS A 1 76 ? -18.359 3.564 17.906 1.00 80.19 76 LYS A C 1
ATOM 600 O O . LYS A 1 76 ? -19.213 2.690 17.983 1.00 80.19 76 LYS A O 1
ATOM 605 N N . ILE A 1 77 ? -17.240 3.518 18.629 1.00 77.44 77 ILE A N 1
ATOM 606 C CA . ILE A 1 77 ? -16.951 2.432 19.583 1.00 77.44 77 ILE A CA 1
ATOM 607 C C . ILE A 1 77 ? -17.829 2.542 20.841 1.00 77.44 77 ILE A C 1
ATOM 609 O O . ILE A 1 77 ? -18.215 1.520 21.416 1.00 77.44 77 ILE A O 1
ATOM 613 N N . GLY A 1 78 ? -18.128 3.766 21.283 1.00 70.00 78 GLY A N 1
ATOM 614 C CA . GLY A 1 78 ? -18.946 4.048 22.464 1.00 70.00 78 GLY A CA 1
ATOM 615 C C . GLY A 1 78 ? -20.456 3.976 22.223 1.00 70.00 78 GLY A C 1
ATOM 616 O O . GLY A 1 78 ? -21.217 3.877 23.187 1.00 70.00 78 GLY A O 1
ATOM 617 N N . ALA A 1 79 ? -20.900 4.006 20.965 1.00 69.88 79 ALA A N 1
ATOM 618 C CA . ALA A 1 79 ? -22.311 3.966 20.611 1.00 69.88 79 ALA A CA 1
ATOM 619 C C . ALA A 1 79 ? -22.958 2.609 20.946 1.00 69.88 79 ALA A C 1
ATOM 621 O O . ALA A 1 79 ? -22.438 1.533 20.638 1.00 69.88 79 ALA A O 1
ATOM 622 N N . ASN A 1 80 ? -24.158 2.659 21.534 1.00 62.81 80 ASN A N 1
ATOM 623 C CA . ASN A 1 80 ? -24.977 1.472 21.806 1.00 62.81 80 ASN A CA 1
ATOM 624 C C . ASN A 1 80 ? -25.408 0.729 20.526 1.00 62.81 80 ASN A C 1
ATOM 626 O O . ASN A 1 80 ? -25.743 -0.451 20.606 1.00 62.81 80 ASN A O 1
ATOM 630 N N . GLU A 1 81 ? -25.338 1.379 19.361 1.00 65.81 81 GLU A N 1
ATOM 631 C CA . GLU A 1 81 ? -25.653 0.793 18.052 1.00 65.81 81 GLU A CA 1
ATOM 632 C C . GLU A 1 81 ? -24.789 -0.437 17.737 1.00 65.81 81 GLU A C 1
ATOM 634 O O . GLU A 1 81 ? -25.290 -1.430 17.216 1.00 65.81 81 GLU A O 1
ATOM 639 N N . VAL A 1 82 ? -23.522 -0.455 18.171 1.00 68.94 82 VAL A N 1
ATOM 640 C CA . VAL A 1 82 ? -22.634 -1.614 17.973 1.00 68.94 82 VAL A CA 1
ATOM 641 C C . VAL A 1 82 ? -23.159 -2.854 18.701 1.00 68.94 82 VAL A C 1
ATOM 643 O O . VAL A 1 82 ? -22.988 -3.971 18.224 1.00 68.94 82 VAL A O 1
ATOM 646 N N . ARG A 1 83 ? -23.815 -2.699 19.859 1.00 71.56 83 ARG A N 1
ATOM 647 C CA . ARG A 1 83 ? -24.409 -3.845 20.571 1.00 71.56 83 ARG A CA 1
ATOM 648 C C . ARG A 1 83 ? -25.599 -4.412 19.811 1.00 71.56 83 ARG A C 1
ATOM 650 O O . ARG A 1 83 ? -25.664 -5.623 19.636 1.00 71.56 83 ARG A O 1
ATOM 657 N N . THR A 1 84 ? -26.491 -3.550 19.332 1.00 75.31 84 THR A N 1
ATOM 658 C CA . THR A 1 84 ? -27.677 -3.976 18.580 1.00 75.31 84 THR A CA 1
ATOM 659 C C . THR A 1 84 ? -27.304 -4.583 17.228 1.00 75.31 84 THR A C 1
ATOM 661 O O . THR A 1 84 ? -27.870 -5.600 16.837 1.00 75.31 84 THR A O 1
ATOM 664 N N . GLU A 1 85 ? -26.298 -4.038 16.538 1.00 77.94 85 GLU A N 1
ATOM 665 C CA . GLU A 1 85 ? -25.782 -4.629 15.298 1.00 77.94 85 GLU A CA 1
ATOM 666 C C . GLU A 1 85 ? -25.143 -5.999 15.549 1.00 77.94 85 GLU A C 1
ATOM 668 O O . GLU A 1 85 ? -25.453 -6.967 14.851 1.00 77.94 85 GLU A O 1
ATOM 673 N N . LEU A 1 86 ? -24.303 -6.125 16.581 1.00 79.00 86 LEU A N 1
ATOM 674 C CA . LEU A 1 86 ? -23.663 -7.398 16.918 1.00 79.00 86 LEU A CA 1
ATOM 675 C C . LEU A 1 86 ? -24.667 -8.471 17.351 1.00 79.00 86 LEU A C 1
ATOM 677 O O . LEU A 1 86 ? -24.429 -9.640 17.066 1.00 79.00 86 LEU A O 1
ATOM 681 N N . GLU A 1 87 ? -25.788 -8.118 17.983 1.00 82.62 87 GLU A N 1
ATOM 682 C CA . GLU A 1 87 ? -26.865 -9.081 18.268 1.00 82.62 87 GLU A CA 1
ATOM 683 C C . GLU A 1 87 ? -27.436 -9.703 16.992 1.00 82.62 87 GLU A C 1
ATOM 685 O O . GLU A 1 87 ? -27.717 -10.901 16.971 1.00 82.62 87 GLU A O 1
ATOM 690 N N . THR A 1 88 ? -27.555 -8.914 15.921 1.00 83.62 88 THR A N 1
ATOM 691 C CA . THR A 1 88 ? -28.082 -9.399 14.637 1.00 83.62 88 THR A CA 1
ATOM 692 C C . THR A 1 88 ? -27.041 -10.150 13.806 1.00 83.62 88 THR A C 1
ATOM 694 O O . THR A 1 88 ? -27.365 -11.170 13.202 1.00 83.62 88 THR A O 1
ATOM 697 N N . ILE A 1 89 ? -25.791 -9.675 13.780 1.00 86.56 89 ILE A N 1
ATOM 698 C CA . ILE A 1 89 ? -24.741 -10.200 12.893 1.00 86.56 89 ILE A CA 1
ATOM 699 C C . ILE A 1 89 ? -23.969 -11.350 13.551 1.00 86.56 89 ILE A C 1
ATOM 701 O O . ILE A 1 89 ? -23.634 -12.337 12.895 1.00 86.56 89 ILE A O 1
ATOM 705 N N . ALA A 1 90 ? -23.649 -11.226 14.840 1.00 85.81 90 ALA A N 1
ATOM 706 C CA . ALA A 1 90 ? -22.763 -12.142 15.552 1.00 85.81 90 ALA A CA 1
ATOM 707 C C . ALA A 1 90 ? -23.114 -12.221 17.055 1.00 85.81 90 ALA A C 1
ATOM 709 O O . ALA A 1 90 ? -22.340 -11.756 17.901 1.00 85.81 90 ALA A O 1
ATOM 710 N N . PRO A 1 91 ? -24.248 -12.851 17.421 1.00 85.25 91 PRO A N 1
ATOM 711 C CA . PRO A 1 91 ? -24.761 -12.853 18.794 1.00 85.25 91 PRO A CA 1
ATOM 712 C C . PRO A 1 91 ? -23.777 -13.449 19.813 1.00 85.25 91 PRO A C 1
ATOM 714 O O . PRO A 1 91 ? -23.734 -13.005 20.959 1.00 85.25 91 PRO A O 1
ATOM 717 N N . LEU A 1 92 ? -22.931 -14.401 19.396 1.00 87.00 92 LEU A N 1
ATOM 718 C CA . LEU A 1 92 ? -21.876 -14.967 20.245 1.00 87.00 92 LEU A CA 1
ATOM 719 C C . LEU A 1 92 ? -20.777 -13.951 20.587 1.00 87.00 92 LEU A C 1
ATOM 721 O O . LEU A 1 92 ? -20.287 -13.948 21.712 1.00 87.00 92 LEU A O 1
ATOM 725 N N . LEU A 1 93 ? -20.406 -13.058 19.663 1.00 83.62 93 LEU A N 1
ATOM 726 C CA . LEU A 1 93 ? -19.396 -12.029 19.939 1.00 83.62 93 LEU A CA 1
ATOM 727 C C . LEU A 1 93 ? -19.906 -10.986 20.938 1.00 83.62 93 LEU A C 1
ATOM 729 O O . LEU A 1 93 ? -19.116 -10.448 21.712 1.00 83.62 93 LEU A O 1
ATOM 733 N N . ASN A 1 94 ? -21.219 -10.736 20.978 1.00 83.12 94 ASN A N 1
ATOM 734 C CA . ASN A 1 94 ? -21.812 -9.818 21.952 1.00 83.12 94 ASN A CA 1
ATOM 735 C C . ASN A 1 94 ? -21.746 -10.355 23.399 1.00 83.12 94 ASN A C 1
ATOM 737 O O . ASN A 1 94 ? -21.781 -9.575 24.349 1.00 83.12 94 ASN A O 1
ATOM 741 N N . GLN A 1 95 ? -21.609 -11.675 23.575 1.00 84.12 95 GLN A N 1
ATOM 742 C CA . GLN A 1 95 ? -21.487 -12.321 24.889 1.00 84.12 95 GLN A CA 1
ATOM 743 C C . GLN A 1 95 ? -20.053 -12.300 25.446 1.00 84.12 95 GLN A C 1
ATOM 745 O O . GLN A 1 95 ? -19.855 -12.504 26.645 1.00 84.12 95 GLN A O 1
ATOM 750 N N . ILE A 1 96 ? -19.044 -12.054 24.605 1.00 84.69 96 ILE A N 1
ATOM 751 C CA . ILE A 1 96 ? -17.638 -12.049 25.020 1.00 84.69 96 ILE A CA 1
ATOM 752 C C . ILE A 1 96 ? -17.322 -10.748 25.767 1.00 84.69 96 ILE A C 1
ATOM 754 O O . ILE A 1 96 ? -17.611 -9.642 25.305 1.00 84.69 96 ILE A O 1
ATOM 758 N N . SER A 1 97 ? -16.688 -10.866 26.937 1.00 78.25 97 SER A N 1
ATOM 759 C CA . SER A 1 97 ? -16.280 -9.703 27.724 1.00 78.25 97 SER A CA 1
ATOM 760 C C . SER A 1 97 ? -15.220 -8.888 26.982 1.00 78.25 97 SER A C 1
ATOM 762 O O . SER A 1 97 ? -14.153 -9.407 26.665 1.00 78.25 97 SER A O 1
ATOM 764 N N . ARG A 1 98 ? -15.458 -7.586 26.792 1.00 75.44 98 ARG A N 1
ATOM 765 C CA . ARG A 1 98 ? -14.519 -6.643 26.149 1.00 75.44 98 ARG A CA 1
ATOM 766 C C . ARG A 1 98 ? -13.351 -6.226 27.062 1.00 75.44 98 ARG A C 1
ATOM 768 O O . ARG A 1 98 ? -12.880 -5.095 26.991 1.00 75.44 98 ARG A O 1
ATOM 775 N N . LYS A 1 99 ? -12.919 -7.106 27.968 1.00 79.56 99 LYS A N 1
ATOM 776 C CA . LYS A 1 99 ? -11.758 -6.861 28.831 1.00 79.56 99 LYS A CA 1
ATOM 777 C C . LYS A 1 99 ? -10.492 -7.170 28.042 1.00 79.56 99 LYS A C 1
ATOM 779 O O . LYS A 1 99 ? -10.411 -8.216 27.405 1.00 79.56 99 LYS A O 1
ATOM 784 N N . ASN A 1 100 ? -9.523 -6.260 28.079 1.00 79.19 100 ASN A N 1
ATOM 785 C CA . ASN A 1 100 ? -8.217 -6.506 27.482 1.00 79.19 100 ASN A CA 1
ATOM 786 C C . ASN A 1 100 ? -7.537 -7.652 28.260 1.00 79.19 100 ASN A C 1
ATOM 788 O O . ASN A 1 100 ? -7.389 -7.519 29.473 1.00 79.19 100 ASN A O 1
ATOM 792 N N . PRO A 1 101 ? -7.169 -8.777 27.620 1.00 82.25 101 PRO A N 1
ATOM 793 C CA . PRO A 1 101 ? -6.523 -9.893 28.313 1.00 82.25 101 PRO A CA 1
ATOM 794 C C . PRO A 1 101 ? -5.068 -9.590 28.696 1.00 82.25 101 PRO A C 1
ATOM 796 O O . PRO A 1 101 ? -4.457 -10.361 29.433 1.00 82.25 101 PRO A O 1
ATOM 799 N N . TYR A 1 102 ? -4.501 -8.498 28.180 1.00 86.31 102 TYR A N 1
ATOM 800 C CA . TYR A 1 102 ? -3.137 -8.083 28.455 1.00 86.31 102 TYR A CA 1
ATOM 801 C C . TYR A 1 102 ? -3.133 -6.973 29.503 1.00 86.31 102 TYR A C 1
ATOM 803 O O . TYR A 1 102 ? -3.621 -5.869 29.261 1.00 86.31 102 TYR A O 1
ATOM 811 N N . GLU A 1 103 ? -2.530 -7.261 30.650 1.00 85.50 103 GLU A N 1
ATOM 812 C CA . GLU A 1 103 ? -2.240 -6.282 31.691 1.00 85.50 103 GLU A CA 1
ATOM 813 C C . GLU A 1 103 ? -0.726 -6.191 31.877 1.00 85.50 103 GLU A C 1
ATOM 815 O O . GLU A 1 103 ? -0.010 -7.195 31.832 1.00 85.50 103 GLU A O 1
ATOM 820 N N . LEU A 1 104 ? -0.227 -4.970 32.051 1.00 87.25 104 LEU A N 1
ATOM 821 C CA . LEU A 1 104 ? 1.181 -4.748 32.341 1.00 87.25 104 LEU A CA 1
ATOM 822 C C . LEU A 1 104 ? 1.409 -4.874 33.852 1.00 87.25 104 LEU A C 1
ATOM 824 O O . LEU A 1 104 ? 0.619 -4.331 34.628 1.00 87.25 104 LEU A O 1
ATOM 828 N N . PRO A 1 105 ? 2.492 -5.538 34.293 1.00 88.25 105 PRO A N 1
ATOM 829 C CA . PRO A 1 105 ? 2.884 -5.531 35.695 1.00 88.25 105 PRO A CA 1
ATOM 830 C C . PRO A 1 105 ? 3.105 -4.103 36.209 1.00 88.25 105 PRO A C 1
ATOM 832 O O . PRO A 1 105 ? 3.584 -3.229 35.478 1.00 88.25 105 PRO A O 1
ATOM 835 N N . ALA A 1 106 ? 2.801 -3.871 37.487 1.00 87.69 106 ALA A N 1
ATOM 836 C CA . ALA A 1 106 ? 3.098 -2.599 38.136 1.00 87.69 106 ALA A CA 1
ATOM 837 C C . ALA A 1 106 ? 4.599 -2.272 38.003 1.00 87.69 106 ALA A C 1
ATOM 839 O O . ALA A 1 106 ? 5.447 -3.116 38.287 1.00 87.69 106 ALA A O 1
ATOM 840 N N . GLY A 1 107 ? 4.924 -1.061 37.539 1.00 87.44 107 GLY A N 1
ATOM 841 C CA . GLY A 1 107 ? 6.311 -0.621 37.346 1.00 87.44 107 GLY A CA 1
ATOM 842 C C . GLY A 1 107 ? 6.990 -1.089 36.048 1.00 87.44 107 GLY A C 1
ATOM 843 O O . GLY A 1 107 ? 8.179 -0.828 35.882 1.00 87.44 107 GLY A O 1
ATOM 844 N N . TYR A 1 108 ? 6.278 -1.720 35.098 1.00 86.88 108 TYR A N 1
ATOM 845 C CA . TYR A 1 108 ? 6.850 -2.152 33.804 1.00 86.8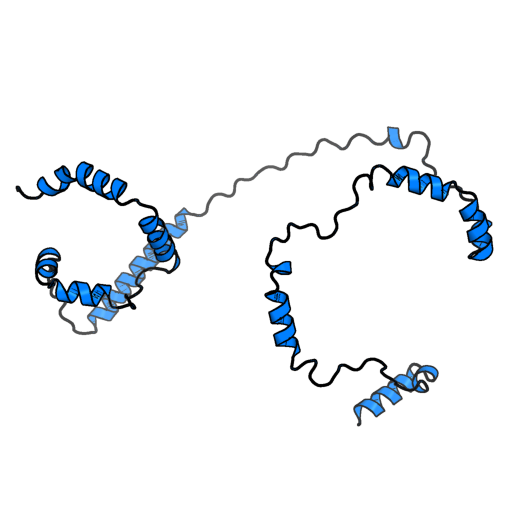8 108 TYR A CA 1
ATOM 846 C C . TYR A 1 108 ? 7.622 -1.032 33.079 1.00 86.88 108 TYR A C 1
ATOM 848 O O . TYR A 1 108 ? 8.733 -1.238 32.595 1.00 86.88 108 TYR A O 1
ATOM 856 N N . PHE A 1 109 ? 7.060 0.180 33.048 1.00 86.44 109 PHE A N 1
ATOM 857 C CA . PHE A 1 109 ? 7.694 1.329 32.398 1.00 86.44 109 PHE A CA 1
ATOM 858 C C . PHE A 1 109 ? 8.822 1.965 33.220 1.00 86.44 109 PHE A C 1
ATOM 860 O O . PHE A 1 109 ? 9.651 2.661 32.646 1.00 86.44 109 PHE A O 1
ATOM 867 N N . GLU A 1 110 ? 8.905 1.709 34.528 1.00 83.25 110 GLU A N 1
ATOM 868 C CA . GLU A 1 110 ? 10.020 2.189 35.361 1.00 83.25 110 GLU A CA 1
ATOM 869 C C . GLU A 1 110 ? 11.303 1.385 35.110 1.00 83.25 110 GLU A C 1
ATOM 871 O O . GLU A 1 110 ? 12.411 1.889 35.281 1.00 83.25 110 GLU A O 1
ATOM 876 N N . GLN A 1 111 ? 11.160 0.138 34.653 1.00 77.25 111 GLN A N 1
ATOM 877 C CA . GLN A 1 111 ? 12.277 -0.730 34.274 1.00 77.25 111 GLN A CA 1
ATOM 878 C C . GLN A 1 111 ? 12.774 -0.491 32.844 1.00 77.25 111 GLN A C 1
ATOM 880 O O . GLN A 1 111 ? 13.851 -0.979 32.489 1.00 77.25 111 GLN A O 1
ATOM 885 N N . LEU A 1 112 ? 12.033 0.266 32.025 1.00 77.56 112 LEU A N 1
ATOM 886 C CA . LEU A 1 112 ? 12.499 0.708 30.713 1.00 77.56 112 LEU A CA 1
ATOM 887 C C . LEU A 1 112 ? 13.559 1.795 30.903 1.00 77.56 112 LEU A C 1
ATOM 889 O O . LEU A 1 112 ? 13.298 2.992 30.808 1.00 77.56 112 LEU A O 1
ATOM 893 N N . GLN A 1 113 ? 14.785 1.360 31.183 1.00 70.81 113 GLN A N 1
ATOM 894 C CA . GLN A 1 113 ? 15.952 2.228 31.143 1.00 70.81 113 GLN A CA 1
ATOM 895 C C . GLN A 1 113 ? 16.050 2.830 29.739 1.00 70.81 113 GLN A C 1
ATOM 897 O O . GLN A 1 113 ? 15.972 2.110 28.739 1.00 70.81 113 GLN A O 1
ATOM 902 N N . ALA A 1 114 ? 16.184 4.156 29.675 1.00 69.75 114 ALA A N 1
ATOM 903 C CA . ALA A 1 114 ? 16.364 4.887 28.431 1.00 69.75 114 ALA A CA 1
ATOM 904 C C . ALA A 1 114 ? 17.434 4.198 27.575 1.00 69.75 114 ALA A C 1
ATOM 906 O O . ALA A 1 114 ? 18.492 3.820 28.085 1.00 69.75 114 ALA A O 1
ATOM 907 N N . LEU A 1 115 ? 17.124 4.013 26.287 1.00 69.38 115 LEU A N 1
ATOM 908 C CA . LEU A 1 115 ? 18.012 3.393 25.306 1.00 69.38 115 LEU A CA 1
ATOM 909 C C . LEU A 1 115 ? 19.452 3.886 25.522 1.00 69.38 115 LEU A C 1
ATOM 911 O O . LEU A 1 115 ? 19.655 5.101 25.629 1.00 69.38 115 LEU A O 1
ATOM 915 N N . PRO A 1 116 ? 20.451 2.984 25.591 1.00 71.44 116 PRO A N 1
ATOM 916 C CA . PRO A 1 116 ? 21.833 3.410 25.747 1.00 71.44 116 PRO A CA 1
ATOM 917 C C . PRO A 1 116 ? 22.176 4.413 24.636 1.00 71.44 116 PRO A C 1
ATOM 919 O O . PRO A 1 116 ? 21.698 4.245 23.506 1.00 71.44 116 PRO A O 1
ATOM 922 N N . PRO A 1 117 ? 22.986 5.451 24.926 1.00 73.25 117 PRO A N 1
ATOM 923 C CA . PRO A 1 117 ? 23.323 6.465 23.938 1.00 73.25 117 PRO A CA 1
ATOM 924 C C . PRO A 1 117 ? 23.859 5.777 22.682 1.00 73.25 117 PRO A C 1
ATOM 926 O O . PRO A 1 117 ? 24.781 4.957 22.747 1.00 73.25 117 PRO A O 1
ATOM 929 N N . LYS A 1 118 ? 23.221 6.070 21.543 1.00 71.69 118 LYS A N 1
ATOM 930 C CA . LYS A 1 118 ? 23.544 5.502 20.233 1.00 71.69 118 LYS A CA 1
ATOM 931 C C . LYS A 1 118 ? 25.029 5.739 19.965 1.00 71.69 118 LYS A C 1
ATOM 933 O O . LYS A 1 118 ? 25.439 6.869 19.728 1.00 71.69 118 LYS A O 1
ATOM 938 N N . LYS A 1 119 ? 25.841 4.680 20.036 1.00 72.06 119 LYS A N 1
ATOM 939 C CA . LYS A 1 119 ? 27.277 4.753 19.745 1.00 72.06 119 LYS A CA 1
ATOM 940 C C . LYS A 1 119 ? 27.442 5.226 18.303 1.00 72.06 119 LYS A C 1
ATOM 942 O O . LYS A 1 119 ? 27.032 4.521 17.381 1.00 72.06 119 LYS A O 1
ATOM 947 N N . GLU A 1 120 ? 28.000 6.416 18.112 1.00 75.12 120 GLU A N 1
ATOM 948 C CA . GLU A 1 120 ? 28.300 6.920 16.776 1.00 75.12 120 GLU A CA 1
ATOM 949 C C . GLU A 1 120 ? 29.331 5.999 16.117 1.00 75.12 120 GLU A C 1
ATOM 951 O O . GLU A 1 120 ? 30.388 5.697 16.677 1.00 75.12 120 GLU A O 1
ATOM 956 N N . ALA A 1 121 ? 28.980 5.468 14.946 1.00 71.50 121 ALA A N 1
ATOM 957 C CA . ALA A 1 121 ? 29.838 4.556 14.210 1.00 71.50 121 ALA A CA 1
ATOM 958 C C . ALA A 1 121 ? 31.078 5.304 13.704 1.00 71.50 121 ALA A C 1
ATOM 960 O O . ALA A 1 121 ? 30.985 6.428 13.212 1.00 71.50 121 ALA A O 1
ATOM 961 N N . ARG A 1 122 ? 32.250 4.665 13.791 1.00 77.75 122 ARG A N 1
ATOM 962 C CA . ARG A 1 122 ? 33.505 5.225 13.281 1.00 77.75 122 ARG A CA 1
ATOM 963 C C . ARG A 1 122 ? 33.386 5.466 11.774 1.00 77.75 122 ARG A C 1
ATOM 965 O O . ARG A 1 122 ? 33.412 4.518 10.992 1.00 77.75 122 ARG A O 1
ATOM 972 N N . VAL A 1 123 ? 33.311 6.732 11.374 1.00 78.56 123 VAL A N 1
ATOM 973 C CA . VAL A 1 123 ? 33.336 7.141 9.966 1.00 78.56 123 VAL A CA 1
ATOM 974 C C . VAL A 1 123 ? 34.735 6.870 9.409 1.00 78.56 123 VAL A C 1
ATOM 976 O O . VAL A 1 123 ? 35.707 7.523 9.790 1.00 78.56 123 VAL A O 1
ATOM 979 N N . VAL A 1 124 ? 34.859 5.873 8.530 1.00 79.06 124 VAL A N 1
ATOM 980 C CA . VAL A 1 124 ? 36.107 5.592 7.809 1.00 79.06 124 VAL A CA 1
ATOM 981 C C . VAL A 1 124 ? 36.051 6.318 6.464 1.00 79.06 124 VAL A C 1
ATOM 983 O O . VAL A 1 124 ? 35.185 6.002 5.649 1.00 79.06 124 VAL A O 1
ATOM 986 N N . PRO A 1 125 ? 36.946 7.284 6.191 1.00 80.81 125 PRO A N 1
ATOM 987 C CA . PRO A 1 125 ? 36.987 7.924 4.887 1.00 80.81 125 PRO A CA 1
ATOM 988 C C . PRO A 1 125 ? 37.523 6.935 3.847 1.00 80.81 125 PRO A C 1
ATOM 990 O O . PRO A 1 125 ? 38.630 6.406 3.980 1.00 80.81 125 PRO A O 1
ATOM 993 N N . PHE A 1 126 ? 36.762 6.709 2.779 1.00 74.06 126 PHE A N 1
ATOM 994 C CA . PHE A 1 126 ? 37.253 5.969 1.621 1.00 74.06 126 PHE A CA 1
ATOM 995 C C . PHE A 1 126 ? 38.349 6.789 0.928 1.00 74.06 126 PHE A C 1
ATOM 997 O O . PHE A 1 126 ? 38.109 7.887 0.423 1.00 74.06 126 PHE A O 1
ATOM 1004 N N . ARG A 1 127 ? 39.585 6.275 0.906 1.00 73.31 127 ARG A N 1
ATOM 1005 C CA . ARG A 1 127 ? 40.687 6.917 0.177 1.00 73.31 127 ARG A CA 1
ATOM 1006 C C . ARG A 1 127 ? 40.422 6.795 -1.327 1.00 73.31 127 ARG A C 1
ATOM 1008 O O . ARG A 1 127 ? 40.316 5.695 -1.858 1.00 73.31 127 ARG A O 1
ATOM 1015 N N . ARG A 1 128 ? 40.310 7.937 -2.013 1.00 66.88 128 ARG A N 1
ATOM 1016 C CA . ARG A 1 128 ? 39.992 8.036 -3.447 1.00 66.88 128 ARG A CA 1
ATOM 1017 C C . ARG A 1 128 ? 41.100 7.376 -4.271 1.00 66.88 128 ARG A C 1
ATOM 1019 O O . ARG A 1 128 ? 42.194 7.926 -4.398 1.00 66.88 128 ARG A O 1
ATOM 1026 N N . ALA A 1 129 ? 40.816 6.225 -4.870 1.00 65.12 129 ALA A N 1
ATOM 1027 C CA . ALA A 1 129 ? 41.739 5.477 -5.719 1.00 65.12 129 ALA A CA 1
ATOM 1028 C C . ALA A 1 129 ? 41.937 6.155 -7.098 1.00 65.12 129 ALA A C 1
ATOM 1030 O O . ALA A 1 129 ? 41.867 5.516 -8.133 1.00 65.12 129 ALA A O 1
ATOM 1031 N N . ARG A 1 130 ? 42.129 7.479 -7.159 1.00 65.31 130 ARG A N 1
ATOM 1032 C CA . ARG A 1 130 ? 42.108 8.230 -8.431 1.00 65.31 130 ARG A CA 1
ATOM 1033 C C . ARG A 1 130 ? 43.470 8.293 -9.131 1.00 65.31 130 ARG A C 1
ATOM 1035 O O . ARG A 1 130 ? 43.521 8.515 -10.331 1.00 65.31 130 ARG A O 1
ATOM 1042 N N . ARG A 1 131 ? 44.568 8.085 -8.394 1.00 69.00 131 ARG A N 1
ATOM 1043 C CA . ARG A 1 131 ? 45.933 8.307 -8.911 1.00 69.00 131 ARG A CA 1
ATOM 1044 C C . ARG A 1 131 ? 46.448 7.175 -9.809 1.00 69.00 131 ARG A C 1
ATOM 1046 O O . ARG A 1 131 ? 47.115 7.453 -10.790 1.00 69.00 131 ARG A O 1
ATOM 1053 N N . TRP A 1 132 ? 46.097 5.915 -9.541 1.00 77.94 132 TRP A N 1
ATOM 1054 C CA . TRP A 1 132 ? 46.512 4.782 -10.390 1.00 77.94 132 TRP A CA 1
ATOM 1055 C C . TRP A 1 132 ? 45.805 4.768 -11.755 1.00 77.94 132 TRP A C 1
ATOM 1057 O O . TRP A 1 132 ? 46.404 4.392 -12.756 1.00 77.94 132 TRP A O 1
ATOM 1067 N N . MET A 1 133 ? 44.567 5.266 -11.815 1.00 81.50 133 MET A N 1
ATOM 1068 C CA . MET A 1 133 ? 43.794 5.372 -13.055 1.00 81.50 133 MET A CA 1
ATOM 1069 C C . MET A 1 133 ? 44.410 6.366 -14.052 1.00 81.50 133 MET A C 1
ATOM 1071 O O . MET A 1 133 ? 44.337 6.147 -15.255 1.00 81.50 133 MET A O 1
ATOM 1075 N N . GLN A 1 134 ? 45.077 7.417 -13.562 1.00 78.56 134 GLN A N 1
ATOM 1076 C CA . GLN A 1 134 ? 45.791 8.380 -14.410 1.00 78.56 134 GLN A CA 1
ATOM 1077 C C . GLN A 1 134 ? 47.011 7.741 -15.090 1.00 78.56 134 GLN A C 1
ATOM 1079 O O . GLN A 1 134 ? 47.243 7.975 -16.273 1.00 78.56 134 GLN A O 1
ATOM 1084 N N . TYR A 1 135 ? 47.743 6.877 -14.378 1.00 89.25 135 TYR A N 1
ATOM 1085 C CA . TYR A 1 135 ? 48.854 6.123 -14.966 1.00 89.25 135 TYR A CA 1
ATOM 1086 C C . TYR A 1 135 ? 48.373 5.062 -15.963 1.00 89.25 135 TYR A C 1
ATOM 1088 O O . TYR A 1 135 ? 48.977 4.908 -17.021 1.00 89.25 135 TYR A O 1
ATOM 1096 N N . ALA A 1 136 ? 47.263 4.374 -15.668 1.00 86.44 136 ALA A N 1
ATOM 1097 C CA . ALA A 1 136 ? 46.666 3.413 -16.594 1.00 86.44 136 ALA A CA 1
ATOM 1098 C C . ALA A 1 136 ? 46.195 4.088 -17.894 1.00 86.44 136 ALA A C 1
ATOM 1100 O O . ALA A 1 136 ? 46.504 3.601 -18.977 1.00 86.44 136 ALA A O 1
ATOM 1101 N N . ALA A 1 137 ? 45.520 5.240 -17.802 1.00 87.19 137 ALA A N 1
ATOM 1102 C CA . ALA A 1 137 ? 45.090 6.000 -18.974 1.00 87.19 137 ALA A CA 1
ATOM 1103 C C . ALA A 1 137 ? 46.281 6.459 -19.833 1.00 87.19 137 ALA A C 1
ATOM 1105 O O . ALA A 1 137 ? 46.256 6.286 -21.048 1.00 87.19 137 ALA A O 1
ATOM 1106 N N . ALA A 1 138 ? 47.354 6.968 -19.214 1.00 89.38 138 ALA A N 1
ATOM 1107 C CA . ALA A 1 138 ? 48.562 7.366 -19.939 1.00 89.38 138 ALA A CA 1
ATOM 1108 C C . ALA A 1 138 ? 49.230 6.184 -20.666 1.00 89.38 138 ALA A C 1
ATOM 1110 O O . ALA A 1 138 ? 49.642 6.336 -21.813 1.00 89.38 138 ALA A O 1
ATOM 1111 N N . ALA A 1 139 ? 49.295 5.006 -20.034 1.00 93.25 139 ALA A N 1
ATOM 1112 C CA . ALA A 1 139 ? 49.855 3.797 -20.642 1.00 93.25 139 ALA A CA 1
ATOM 1113 C C . ALA A 1 139 ? 49.003 3.265 -21.808 1.00 93.25 139 ALA A C 1
ATOM 1115 O O . ALA A 1 139 ? 49.539 2.769 -22.796 1.00 93.25 139 ALA A O 1
ATOM 1116 N N . VAL A 1 140 ? 47.676 3.387 -21.715 1.00 93.69 140 VAL A N 1
ATOM 1117 C CA . VAL A 1 140 ? 46.767 3.027 -22.812 1.00 93.69 140 VAL A CA 1
ATOM 1118 C C . VAL A 1 140 ? 46.936 3.991 -23.984 1.00 93.69 140 VAL A C 1
ATOM 1120 O O . VAL A 1 140 ? 47.073 3.543 -25.117 1.00 93.69 140 VAL A O 1
ATOM 1123 N N . ILE A 1 141 ? 46.994 5.300 -23.724 1.00 92.56 141 ILE A N 1
ATOM 1124 C CA . ILE A 1 141 ? 47.198 6.315 -24.768 1.00 92.56 141 ILE A CA 1
ATOM 1125 C C . ILE A 1 141 ? 48.558 6.120 -25.450 1.00 92.56 141 ILE A C 1
ATOM 1127 O O . ILE A 1 141 ? 48.626 6.122 -26.678 1.00 92.56 141 ILE A O 1
ATOM 1131 N N . SER A 1 142 ? 49.632 5.895 -24.685 1.00 92.88 142 SER A N 1
ATOM 1132 C CA . SER A 1 142 ? 50.951 5.632 -25.269 1.00 92.88 142 SER A CA 1
ATOM 1133 C C . SER A 1 142 ? 50.978 4.317 -26.052 1.00 92.88 142 SER A C 1
ATOM 1135 O O . SER A 1 142 ? 51.535 4.281 -27.146 1.00 92.88 142 SER A O 1
ATOM 1137 N N . GLY A 1 143 ? 50.314 3.267 -25.561 1.00 90.88 143 GLY A N 1
ATOM 1138 C CA . GLY A 1 143 ? 50.141 2.007 -26.283 1.00 90.88 143 GLY A CA 1
ATOM 1139 C C . GLY A 1 143 ? 49.410 2.187 -27.614 1.00 90.88 143 GLY A C 1
ATOM 1140 O O . GLY A 1 143 ? 49.893 1.709 -28.637 1.00 90.88 143 GLY A O 1
ATOM 1141 N N . ILE A 1 144 ? 48.297 2.926 -27.638 1.00 92.00 144 ILE A N 1
ATOM 1142 C CA . ILE A 1 144 ? 47.535 3.206 -28.866 1.00 92.00 144 ILE A CA 1
ATOM 1143 C C . ILE A 1 144 ? 48.382 4.001 -29.864 1.00 92.00 144 ILE A C 1
ATOM 1145 O O . ILE A 1 144 ? 48.418 3.642 -31.038 1.00 92.00 144 ILE A O 1
ATOM 1149 N N . LEU A 1 145 ? 49.109 5.028 -29.413 1.00 91.38 145 LEU A N 1
ATOM 1150 C CA . LEU A 1 145 ? 49.969 5.835 -30.287 1.00 91.38 145 LEU A CA 1
ATOM 1151 C C . LEU A 1 145 ? 51.114 5.016 -30.894 1.00 91.38 145 LEU A C 1
ATOM 1153 O O . LEU A 1 145 ? 51.357 5.102 -32.095 1.00 91.38 145 LEU A O 1
ATOM 1157 N N . VAL A 1 146 ? 51.789 4.192 -30.089 1.00 91.69 146 VAL A N 1
ATOM 1158 C CA . VAL A 1 146 ? 52.882 3.330 -30.565 1.00 91.69 146 VAL A CA 1
ATOM 1159 C C . VAL A 1 146 ? 52.359 2.271 -31.532 1.00 91.69 146 VAL A C 1
ATOM 1161 O O . VAL A 1 146 ? 52.955 2.056 -32.584 1.00 91.69 146 VAL A O 1
ATOM 1164 N N . THR A 1 147 ? 51.228 1.638 -31.214 1.00 85.06 147 THR A N 1
ATOM 1165 C CA . THR A 1 147 ? 50.644 0.592 -32.068 1.00 85.06 147 THR A CA 1
ATOM 1166 C C . THR A 1 147 ? 50.103 1.182 -33.371 1.00 85.06 147 THR A C 1
ATOM 1168 O O . THR A 1 147 ? 50.299 0.601 -34.434 1.00 85.06 147 THR A O 1
ATOM 1171 N N . GLY A 1 148 ? 49.482 2.364 -33.309 1.00 84.19 148 GLY A N 1
ATOM 1172 C CA . GLY A 1 148 ? 49.015 3.100 -34.483 1.00 84.19 148 GLY A CA 1
ATOM 1173 C C . GLY A 1 148 ? 50.165 3.518 -35.398 1.00 84.19 148 GLY A C 1
ATOM 1174 O O . GLY A 1 148 ? 50.091 3.286 -36.600 1.00 84.19 148 GLY A O 1
ATOM 1175 N N . ALA A 1 149 ? 51.259 4.046 -34.839 1.00 81.62 149 ALA A N 1
ATOM 1176 C CA . ALA A 1 149 ? 52.457 4.370 -35.613 1.00 81.62 149 ALA A CA 1
ATOM 1177 C C . ALA A 1 149 ? 53.081 3.119 -36.252 1.00 81.62 149 ALA A C 1
ATOM 1179 O O . ALA A 1 149 ? 53.418 3.143 -37.431 1.00 81.62 149 ALA A O 1
ATOM 1180 N N . PHE A 1 150 ? 53.176 2.011 -35.510 1.00 84.00 150 PHE A N 1
ATOM 1181 C CA . PHE A 1 150 ? 53.732 0.752 -36.012 1.00 84.00 150 PHE A CA 1
ATOM 1182 C C . PHE A 1 150 ? 52.919 0.172 -37.183 1.00 84.00 150 PHE A C 1
ATOM 1184 O O . PHE A 1 150 ? 53.492 -0.225 -38.196 1.00 84.00 150 PHE A O 1
ATOM 1191 N N . LEU A 1 151 ? 51.585 0.183 -37.084 1.00 77.94 151 LEU A N 1
ATOM 1192 C CA . LEU A 1 151 ? 50.700 -0.254 -38.172 1.00 77.94 151 LEU A CA 1
ATOM 1193 C C . LEU A 1 151 ? 50.757 0.683 -39.387 1.00 77.94 151 LEU A C 1
ATOM 1195 O O . LEU A 1 151 ? 50.631 0.229 -40.522 1.00 77.94 151 LEU A O 1
ATOM 1199 N N . TYR A 1 152 ? 50.983 1.977 -39.159 1.00 77.19 152 TYR A N 1
ATOM 1200 C CA . TYR A 1 152 ? 51.122 2.959 -40.230 1.00 77.19 152 TYR A CA 1
ATOM 1201 C C . TYR A 1 152 ? 52.462 2.829 -40.971 1.00 77.19 152 TYR A C 1
ATOM 1203 O O . TYR A 1 152 ? 52.515 3.034 -42.179 1.00 77.19 152 TYR A O 1
ATOM 1211 N N . THR A 1 153 ? 53.542 2.420 -40.295 1.00 69.31 153 THR A N 1
ATOM 1212 C CA . THR A 1 153 ? 54.862 2.264 -40.936 1.00 69.31 153 THR A CA 1
ATOM 1213 C C . THR A 1 153 ? 54.974 1.094 -41.919 1.00 69.31 153 THR A C 1
ATOM 1215 O O . THR A 1 153 ? 55.883 1.111 -42.743 1.00 69.31 153 THR A O 1
ATOM 1218 N N . ASP A 1 154 ? 54.065 0.112 -41.880 1.00 59.59 154 ASP A N 1
ATOM 1219 C CA . ASP A 1 154 ? 54.035 -1.001 -42.852 1.00 59.59 154 ASP A CA 1
ATOM 1220 C C . ASP A 1 154 ? 53.191 -0.668 -44.105 1.00 59.59 154 ASP A C 1
ATOM 1222 O O . ASP A 1 154 ? 53.282 -1.324 -45.141 1.00 59.59 154 ASP A O 1
ATOM 1226 N N . SER A 1 155 ? 52.398 0.409 -44.048 1.00 59.25 155 SER A N 1
ATOM 1227 C CA . SER A 1 155 ? 51.665 0.960 -45.191 1.00 59.25 155 SER A CA 1
ATOM 1228 C C . SER A 1 155 ? 52.430 2.159 -45.741 1.00 59.25 155 SER A C 1
ATOM 1230 O O . SER A 1 155 ? 52.267 3.277 -45.258 1.00 59.25 155 SER A O 1
ATOM 1232 N N . GLY A 1 156 ? 53.282 1.926 -46.743 1.00 57.19 156 GLY A N 1
ATOM 1233 C CA . GLY A 1 156 ? 54.085 2.965 -47.393 1.00 57.19 156 GLY A CA 1
ATOM 1234 C C . GLY A 1 156 ? 53.254 4.193 -47.777 1.00 57.19 156 GLY A C 1
ATOM 1235 O O . GLY A 1 156 ? 52.573 4.204 -48.800 1.00 57.19 156 GLY A O 1
ATOM 1236 N N . SER A 1 157 ? 53.321 5.228 -46.946 1.00 50.56 157 SER A N 1
ATOM 1237 C CA . SER A 1 157 ? 52.750 6.545 -47.197 1.00 50.56 157 SER A CA 1
ATOM 1238 C C . SER A 1 157 ? 53.700 7.589 -46.616 1.00 50.56 157 SER A C 1
ATOM 1240 O O . SER A 1 157 ? 53.918 7.674 -45.407 1.00 50.56 157 SER A O 1
ATOM 1242 N N . ASP A 1 158 ? 54.330 8.342 -47.518 1.00 49.22 158 ASP A N 1
ATOM 1243 C CA . ASP A 1 158 ? 55.216 9.459 -47.201 1.00 49.22 158 ASP A CA 1
ATOM 1244 C C . ASP A 1 158 ? 54.481 10.475 -46.318 1.00 49.22 158 ASP A C 1
ATOM 1246 O O . ASP A 1 158 ? 53.638 11.239 -46.790 1.00 49.22 158 ASP A O 1
ATOM 1250 N N . LEU A 1 159 ? 54.829 10.536 -45.033 1.00 44.91 159 LEU A N 1
ATOM 1251 C CA . LEU A 1 159 ? 54.432 11.642 -44.164 1.00 44.91 159 LEU A CA 1
ATOM 1252 C C . LEU A 1 159 ? 55.350 12.836 -44.437 1.00 44.91 159 LEU A C 1
ATOM 1254 O O . LEU A 1 159 ? 56.291 13.118 -43.689 1.00 44.91 159 LEU A O 1
ATOM 1258 N N . ARG A 1 160 ? 55.068 13.560 -45.525 1.00 43.22 160 ARG A N 1
ATOM 1259 C CA . ARG A 1 160 ? 55.515 14.951 -45.657 1.00 43.22 160 ARG A CA 1
ATOM 1260 C C . ARG A 1 160 ? 54.839 15.747 -44.541 1.00 43.22 160 ARG A C 1
ATOM 1262 O O . ARG A 1 160 ? 53.621 15.860 -44.507 1.00 43.22 160 ARG A O 1
ATOM 1269 N N . ASN A 1 161 ? 55.644 16.287 -43.628 1.00 52.12 161 ASN A N 1
ATOM 1270 C CA . ASN A 1 161 ? 55.235 17.355 -42.718 1.00 52.12 161 ASN A CA 1
ATOM 1271 C C . ASN A 1 161 ? 54.953 18.609 -43.559 1.00 52.12 161 ASN A C 1
ATOM 1273 O O . ASN A 1 161 ? 55.841 19.442 -43.740 1.00 52.12 161 ASN A O 1
ATOM 1277 N N . ASP A 1 162 ? 53.749 18.712 -44.116 1.00 46.31 162 ASP A N 1
ATOM 1278 C CA . ASP A 1 162 ? 53.258 19.969 -44.662 1.00 46.31 162 ASP A CA 1
ATOM 1279 C C . ASP A 1 162 ? 52.535 20.698 -43.531 1.00 46.31 162 ASP A C 1
ATOM 1281 O O . ASP A 1 162 ? 51.499 20.256 -43.033 1.00 46.31 162 ASP A O 1
ATOM 1285 N N . LYS A 1 163 ? 53.153 21.771 -43.038 1.00 48.97 163 LYS A N 1
ATOM 1286 C CA . LYS A 1 163 ? 52.497 22.686 -42.107 1.00 48.97 163 LYS A CA 1
ATOM 1287 C C . LYS A 1 163 ? 51.448 23.432 -42.919 1.00 48.97 163 LYS A C 1
ATOM 1289 O O . LYS A 1 163 ? 51.776 24.381 -43.621 1.00 48.97 163 LYS A O 1
ATOM 1294 N N . THR A 1 164 ? 50.206 22.978 -42.859 1.00 56.12 164 THR A N 1
ATOM 1295 C CA . THR A 1 164 ? 49.079 23.680 -43.469 1.00 56.12 164 THR A CA 1
ATOM 1296 C C . THR A 1 164 ? 48.838 24.980 -42.705 1.00 56.12 164 THR A C 1
ATOM 1298 O O . THR A 1 164 ? 48.369 24.959 -41.564 1.00 56.12 164 THR A O 1
ATOM 1301 N N . ASP A 1 165 ? 49.185 26.111 -43.320 1.00 56.97 165 ASP A N 1
ATOM 1302 C CA . ASP A 1 165 ? 48.853 27.441 -42.812 1.00 56.97 165 ASP A CA 1
ATOM 1303 C C . ASP A 1 165 ? 47.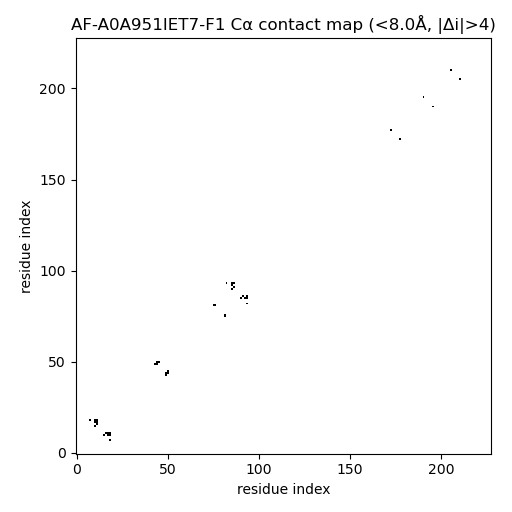347 27.684 -42.974 1.00 56.97 165 ASP A C 1
ATOM 1305 O O . ASP A 1 165 ? 46.862 28.192 -43.988 1.00 56.97 165 ASP A O 1
ATOM 1309 N N . VAL A 1 166 ? 46.612 27.343 -41.916 1.00 58.09 166 VAL A N 1
ATOM 1310 C CA . VAL A 1 166 ? 45.176 27.594 -41.732 1.00 58.09 166 VAL A CA 1
ATOM 1311 C C . VAL A 1 166 ? 44.732 29.009 -42.168 1.00 58.09 166 VAL A C 1
ATOM 1313 O O . VAL A 1 166 ? 43.708 29.108 -42.848 1.00 58.09 166 VAL A O 1
ATOM 1316 N N . PRO A 1 167 ? 45.463 30.118 -41.891 1.00 57.50 167 PRO A N 1
ATOM 1317 C CA . PRO A 1 167 ? 45.016 31.450 -42.323 1.00 57.50 167 PRO A CA 1
ATOM 1318 C C . PRO A 1 167 ? 45.040 31.661 -43.847 1.00 57.50 167 PRO A C 1
ATOM 1320 O O . PRO A 1 167 ? 44.256 32.452 -44.372 1.00 57.50 167 PRO A O 1
ATOM 1323 N N . ALA A 1 168 ? 45.900 30.954 -44.587 1.00 64.50 168 ALA A N 1
ATOM 1324 C CA . ALA A 1 168 ? 45.985 31.080 -46.043 1.00 64.50 168 ALA A CA 1
ATOM 1325 C C . ALA A 1 168 ? 44.874 30.305 -46.773 1.00 64.50 168 ALA A C 1
ATOM 1327 O O . ALA A 1 168 ? 44.544 30.632 -47.915 1.00 64.50 168 ALA A O 1
ATOM 1328 N N . GLU A 1 169 ? 44.294 29.292 -46.128 1.00 63.44 169 GLU A N 1
ATOM 1329 C CA . GLU A 1 169 ? 43.161 28.530 -46.661 1.00 63.44 169 GLU A CA 1
ATOM 1330 C C . GLU A 1 169 ? 41.820 29.206 -46.371 1.00 63.44 169 GLU A C 1
ATOM 1332 O O . GLU A 1 169 ? 40.937 29.196 -47.226 1.00 63.44 169 GLU A O 1
ATOM 1337 N N . LEU A 1 170 ? 41.703 29.905 -45.239 1.00 59.69 170 LEU A N 1
ATOM 1338 C CA . LEU A 1 170 ? 40.513 30.695 -44.904 1.00 59.69 170 LEU A CA 1
ATOM 1339 C C . LEU A 1 170 ? 40.273 31.852 -45.889 1.00 59.69 170 LEU A C 1
ATOM 1341 O O . LEU A 1 170 ? 39.131 32.130 -46.237 1.00 59.69 170 LEU A O 1
ATOM 1345 N N . ASN A 1 171 ? 41.336 32.465 -46.422 1.00 63.31 171 ASN A N 1
ATOM 1346 C CA . ASN A 1 171 ? 41.233 33.513 -47.449 1.00 63.31 171 ASN A CA 1
ATOM 1347 C C . ASN A 1 171 ? 40.839 32.990 -48.844 1.00 63.31 171 ASN A C 1
ATOM 1349 O O . ASN A 1 171 ? 40.525 33.785 -49.730 1.00 63.31 171 ASN A O 1
ATOM 1353 N N . LYS A 1 172 ? 40.881 31.670 -49.066 1.00 68.56 172 LYS A N 1
ATOM 1354 C CA . LYS A 1 172 ? 40.460 31.044 -50.331 1.00 68.56 172 LYS A CA 1
ATOM 1355 C C . LYS A 1 172 ? 38.983 30.665 -50.336 1.00 68.56 172 LYS A C 1
ATOM 1357 O O . LYS A 1 172 ? 38.451 30.387 -51.407 1.00 68.56 172 LYS A O 1
ATOM 1362 N N . LEU A 1 173 ?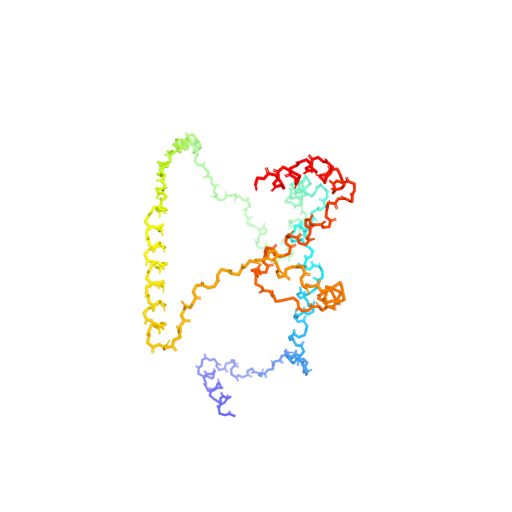 38.333 30.668 -49.173 1.00 65.56 173 LEU A N 1
ATOM 1363 C CA . LEU A 1 173 ? 36.905 30.408 -49.068 1.00 65.56 173 LEU A CA 1
ATOM 1364 C C . LEU A 1 173 ? 36.144 31.616 -49.607 1.00 65.56 173 LEU A C 1
ATOM 1366 O O . LEU A 1 173 ? 36.218 32.724 -49.075 1.00 65.56 173 LEU A O 1
ATOM 1370 N N . SER A 1 174 ? 35.419 31.407 -50.702 1.00 69.88 174 SER A N 1
ATOM 1371 C CA . SER A 1 174 ? 34.573 32.455 -51.262 1.00 69.88 174 SER A CA 1
ATOM 1372 C C . SER A 1 174 ? 33.307 32.622 -50.416 1.00 69.88 174 SER A C 1
ATOM 1374 O O . SER A 1 174 ? 32.782 31.656 -49.862 1.00 69.88 174 SER A O 1
ATOM 1376 N N . ALA A 1 175 ? 32.759 33.840 -50.356 1.00 60.50 175 ALA A N 1
ATOM 1377 C CA . ALA A 1 175 ? 31.521 34.105 -49.618 1.00 60.50 175 ALA A CA 1
ATOM 1378 C C . ALA A 1 175 ? 30.344 33.212 -50.073 1.00 60.50 175 ALA A C 1
ATOM 1380 O O . ALA A 1 175 ? 29.480 32.881 -49.270 1.00 60.50 175 ALA A O 1
ATOM 1381 N N . GLY A 1 176 ? 30.333 32.769 -51.337 1.00 63.44 176 GLY A N 1
ATOM 1382 C CA . GLY A 1 176 ? 29.323 31.839 -51.856 1.00 63.44 176 GLY A CA 1
ATOM 1383 C C . GLY A 1 176 ? 29.464 30.404 -51.334 1.00 63.44 176 GLY A C 1
ATOM 1384 O O . GLY A 1 176 ? 28.470 29.696 -51.206 1.00 63.44 176 GLY A O 1
ATOM 1385 N N . GLU A 1 177 ? 30.676 29.979 -50.980 1.00 64.50 177 GLU A N 1
ATOM 1386 C CA . GLU A 1 177 ? 30.940 28.660 -50.388 1.00 64.50 177 GLU A CA 1
ATOM 1387 C C . GLU A 1 177 ? 30.534 28.614 -48.912 1.00 64.50 177 GLU A C 1
ATOM 1389 O O . GLU A 1 177 ? 30.001 27.610 -48.445 1.00 64.50 177 GLU A O 1
ATOM 1394 N N . LEU A 1 178 ? 30.698 29.735 -48.203 1.00 64.56 178 LEU A N 1
ATOM 1395 C CA . LEU A 1 178 ? 30.219 29.899 -46.829 1.00 64.56 178 LEU A CA 1
ATOM 1396 C C . LEU A 1 178 ? 28.690 29.870 -46.749 1.00 64.56 178 LEU A C 1
ATOM 1398 O O . LEU A 1 178 ? 28.149 29.287 -45.815 1.00 64.56 178 LEU A O 1
ATOM 1402 N N . VAL A 1 179 ? 27.997 30.437 -47.743 1.00 65.50 179 VAL A N 1
ATOM 1403 C CA . VAL A 1 179 ? 26.531 30.347 -47.833 1.00 65.50 179 VAL A CA 1
ATOM 1404 C C . VAL A 1 179 ? 26.097 28.899 -48.041 1.00 65.50 179 VAL A C 1
ATOM 1406 O O . VAL A 1 179 ? 25.254 28.426 -47.293 1.00 65.50 179 VAL A O 1
ATOM 1409 N N . ASN A 1 180 ? 26.725 28.160 -48.962 1.00 66.31 180 ASN A N 1
ATOM 1410 C CA . ASN A 1 180 ? 26.428 26.735 -49.155 1.00 66.31 180 ASN A CA 1
ATOM 1411 C C . ASN A 1 180 ? 26.738 25.882 -47.917 1.00 66.31 180 ASN A C 1
ATOM 1413 O O . ASN A 1 180 ? 26.051 24.896 -47.671 1.00 66.31 180 ASN A O 1
ATOM 1417 N N . TYR A 1 181 ? 27.762 26.240 -47.141 1.00 63.78 181 TYR A N 1
ATOM 1418 C CA . TYR A 1 181 ? 28.053 25.575 -45.875 1.00 63.78 181 TYR A CA 1
ATOM 1419 C C . TYR A 1 181 ? 26.997 25.886 -44.805 1.00 63.78 181 TYR A C 1
ATOM 1421 O O . TYR A 1 181 ? 26.600 24.975 -44.086 1.00 63.78 181 TYR A O 1
ATOM 1429 N N . LEU A 1 182 ? 26.511 27.132 -44.721 1.00 69.00 182 LEU A N 1
ATOM 1430 C CA . LEU A 1 182 ? 25.429 27.522 -43.805 1.00 69.00 182 LEU A CA 1
ATOM 1431 C C . LEU A 1 182 ? 24.068 26.919 -44.184 1.00 69.00 182 LEU A C 1
ATOM 1433 O O . LEU A 1 182 ? 23.267 26.637 -43.297 1.00 69.00 182 LEU A O 1
ATOM 1437 N N . ASP A 1 183 ? 23.805 26.739 -45.479 1.00 66.06 183 ASP A N 1
ATOM 1438 C CA . ASP A 1 183 ? 22.536 26.206 -45.994 1.00 66.06 183 ASP A CA 1
ATOM 1439 C C . ASP A 1 183 ? 22.491 24.668 -45.992 1.00 66.06 183 ASP A C 1
ATOM 1441 O O . ASP A 1 183 ? 21.444 24.074 -46.253 1.00 66.06 183 ASP A O 1
ATOM 1445 N N . ASN A 1 184 ? 23.615 23.999 -45.701 1.00 64.00 184 ASN A N 1
ATOM 1446 C CA . ASN A 1 184 ? 23.674 22.544 -45.634 1.00 64.00 184 ASN A CA 1
ATOM 1447 C C . ASN A 1 184 ? 23.303 22.057 -44.217 1.00 64.00 184 ASN A C 1
ATOM 1449 O O . ASN A 1 184 ? 24.081 22.248 -43.282 1.00 64.00 184 ASN A O 1
ATOM 1453 N N . PRO A 1 185 ? 22.150 21.387 -44.021 1.00 57.84 185 PRO A N 1
ATOM 1454 C CA . PRO A 1 185 ? 21.666 21.003 -42.692 1.00 57.84 185 PRO A CA 1
ATOM 1455 C C . PRO A 1 185 ? 22.476 19.874 -42.033 1.00 57.84 185 PRO A C 1
ATOM 1457 O O . PRO A 1 185 ? 22.273 19.584 -40.853 1.00 57.84 185 PRO A O 1
ATOM 1460 N N . GLU A 1 186 ? 23.389 19.233 -42.766 1.00 51.59 186 GLU A N 1
ATOM 1461 C CA . GLU A 1 186 ? 24.241 18.162 -42.250 1.00 51.59 186 GLU A CA 1
ATOM 1462 C C . GLU A 1 186 ? 25.680 18.642 -42.052 1.00 51.59 186 GLU A C 1
ATOM 1464 O O . GLU A 1 186 ? 26.566 18.434 -42.882 1.00 51.59 186 GLU A O 1
ATOM 1469 N N . HIS A 1 187 ? 25.928 19.276 -40.907 1.00 58.38 187 HIS A N 1
ATOM 1470 C CA . HIS A 1 187 ? 27.292 19.466 -40.427 1.00 58.38 187 HIS A CA 1
ATOM 1471 C C . HIS A 1 187 ? 27.844 18.135 -39.890 1.00 58.38 187 HIS A C 1
ATOM 1473 O O . HIS A 1 187 ? 27.143 17.450 -39.135 1.00 58.38 187 HIS A O 1
ATOM 1479 N N . PRO A 1 188 ? 29.095 17.758 -40.219 1.00 45.00 188 PRO A N 1
ATOM 1480 C CA . PRO A 1 188 ? 29.714 16.563 -39.665 1.00 45.00 188 PRO A CA 1
ATOM 1481 C C . PRO A 1 188 ? 29.814 16.712 -38.143 1.00 45.00 188 PRO A C 1
ATOM 1483 O O . PRO A 1 188 ? 30.569 17.532 -37.621 1.00 45.00 188 PRO A O 1
ATOM 1486 N N . GLN A 1 189 ? 29.019 15.923 -37.423 1.00 44.75 189 GLN A N 1
ATOM 1487 C CA . GLN A 1 189 ? 29.019 15.880 -35.966 1.00 44.75 189 GLN A CA 1
ATOM 1488 C C . GLN A 1 189 ? 30.297 15.195 -35.469 1.00 44.75 189 GLN A C 1
ATOM 1490 O O . GLN A 1 189 ? 30.314 14.008 -35.153 1.00 44.75 189 GLN A O 1
ATOM 1495 N N . THR A 1 190 ? 31.388 15.949 -35.373 1.00 46.28 190 THR A N 1
ATOM 1496 C CA . THR A 1 190 ? 32.561 15.576 -34.572 1.00 46.28 190 THR A CA 1
ATOM 1497 C C . THR A 1 190 ? 32.528 16.321 -33.244 1.00 46.28 190 THR A C 1
ATOM 1499 O O . THR A 1 190 ? 33.431 17.081 -32.914 1.00 46.28 190 THR A O 1
ATOM 1502 N N . ALA A 1 191 ? 31.457 16.129 -32.483 1.00 40.84 191 ALA A N 1
ATOM 1503 C CA . ALA A 1 191 ? 31.420 16.411 -31.057 1.00 40.84 191 ALA A CA 1
ATOM 1504 C C . ALA A 1 191 ? 30.280 15.596 -30.453 1.00 40.84 191 ALA A C 1
ATOM 1506 O O . ALA A 1 191 ? 29.159 15.611 -30.953 1.00 40.84 191 ALA A O 1
ATOM 1507 N N . SER A 1 192 ? 30.592 14.861 -29.390 1.00 44.78 192 SER A N 1
ATOM 1508 C CA . SER A 1 192 ? 29.636 14.195 -28.508 1.00 44.78 192 SER A CA 1
ATOM 1509 C C . SER A 1 192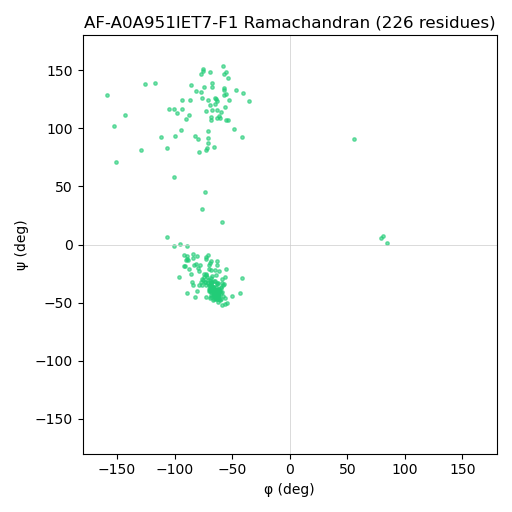 ? 28.361 15.027 -28.324 1.00 44.78 192 SER A C 1
ATOM 1511 O O . SER A 1 192 ? 28.441 16.180 -27.896 1.00 44.78 192 SER A O 1
ATOM 1513 N N . SER A 1 193 ? 27.219 14.410 -28.644 1.00 46.84 193 SER A N 1
ATOM 1514 C CA . SER A 1 193 ? 25.853 14.963 -28.645 1.00 46.84 193 SER A CA 1
ATOM 1515 C C . SER A 1 193 ? 25.514 15.864 -27.449 1.00 46.84 193 SER A C 1
ATOM 1517 O O . SER A 1 193 ? 24.714 16.785 -27.586 1.00 46.84 193 SER A O 1
ATOM 1519 N N . ASP A 1 194 ? 26.134 15.632 -26.294 1.00 48.38 194 ASP A N 1
ATOM 1520 C CA . ASP A 1 194 ? 25.842 16.362 -25.060 1.00 48.38 194 ASP A CA 1
ATOM 1521 C C . AS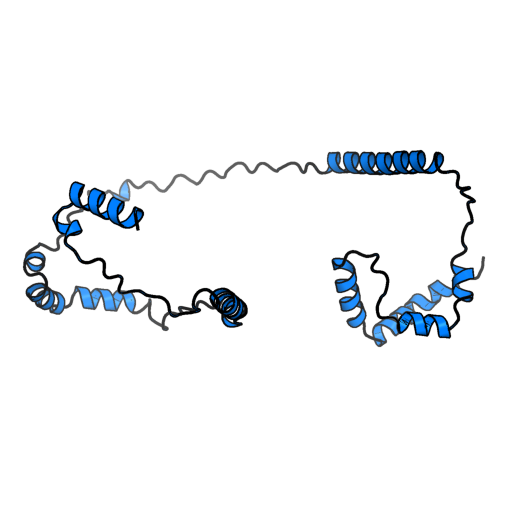P A 1 194 ? 26.446 17.778 -25.034 1.00 48.38 194 ASP A C 1
ATOM 1523 O O . ASP A 1 194 ? 25.865 18.683 -24.448 1.00 48.38 194 ASP A O 1
ATOM 1527 N N . VAL A 1 195 ? 27.573 18.018 -25.716 1.00 49.66 195 VAL A N 1
ATOM 1528 C CA . VAL A 1 195 ? 28.233 19.342 -25.711 1.00 49.66 195 VAL A CA 1
ATOM 1529 C C . VAL A 1 195 ? 27.616 20.277 -26.756 1.00 49.66 195 VAL A C 1
ATOM 1531 O O . VAL A 1 195 ? 27.490 21.475 -26.524 1.00 49.66 195 VAL A O 1
ATOM 1534 N N . ALA A 1 196 ? 27.184 19.744 -27.903 1.00 53.16 196 ALA A N 1
ATOM 1535 C CA . ALA A 1 196 ? 26.600 20.549 -28.978 1.00 53.16 196 ALA A CA 1
ATOM 1536 C C . ALA A 1 196 ? 25.221 21.129 -28.606 1.00 53.16 196 ALA A C 1
ATOM 1538 O O . ALA A 1 196 ? 24.897 22.251 -29.001 1.00 53.16 196 ALA A O 1
ATOM 1539 N N . ALA A 1 197 ? 24.427 20.390 -27.822 1.00 54.16 197 ALA A N 1
ATOM 1540 C CA . ALA A 1 197 ? 23.132 20.852 -27.325 1.00 54.16 197 ALA A CA 1
ATOM 1541 C C . ALA A 1 197 ? 23.283 22.028 -26.345 1.00 54.16 197 ALA A C 1
ATOM 1543 O O . ALA A 1 197 ? 22.584 23.035 -26.476 1.00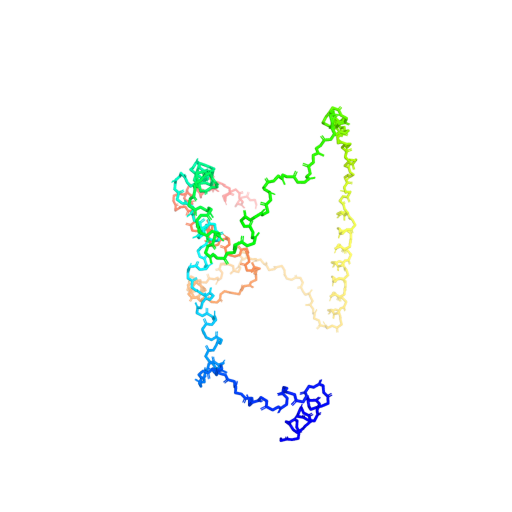 54.16 197 ALA A O 1
ATOM 1544 N N . ASP A 1 198 ? 24.248 21.939 -25.427 1.00 53.97 198 ASP A N 1
ATOM 1545 C CA . ASP A 1 198 ? 24.543 23.010 -24.475 1.00 53.97 198 ASP A CA 1
ATOM 1546 C C . ASP A 1 198 ? 25.099 24.253 -25.173 1.00 53.97 198 ASP A C 1
ATOM 1548 O O . ASP A 1 198 ? 24.696 25.370 -24.856 1.00 53.97 198 ASP A O 1
ATOM 1552 N N . VAL A 1 199 ? 25.976 24.096 -26.166 1.00 58.59 199 VAL A N 1
ATOM 1553 C CA . VAL A 1 199 ? 26.517 25.238 -26.922 1.00 58.59 199 VAL A CA 1
ATOM 1554 C C . VAL A 1 199 ? 25.415 25.951 -27.713 1.00 58.59 199 VAL A C 1
ATOM 1556 O O . VAL A 1 199 ? 25.344 27.177 -27.673 1.00 58.59 199 VAL A O 1
ATOM 1559 N N . LYS A 1 200 ? 24.501 25.218 -28.364 1.00 59.00 200 LYS A N 1
ATOM 1560 C CA . LYS A 1 200 ? 23.384 25.820 -29.112 1.00 59.00 200 LYS A CA 1
ATOM 1561 C C . LYS A 1 200 ? 22.448 26.627 -28.208 1.00 59.00 200 LYS A C 1
ATOM 1563 O O . LYS A 1 200 ? 22.047 27.728 -28.572 1.00 59.00 200 LYS A O 1
ATOM 1568 N N . ASN A 1 201 ? 22.142 26.109 -27.021 1.00 61.66 201 ASN A N 1
ATOM 1569 C CA . ASN A 1 201 ? 21.288 26.800 -26.055 1.00 61.66 201 ASN A CA 1
ATOM 1570 C C . ASN A 1 201 ? 21.975 28.027 -25.438 1.00 61.66 201 ASN A C 1
ATOM 1572 O O . ASN A 1 201 ? 21.313 29.032 -25.195 1.00 61.66 201 ASN A O 1
ATOM 1576 N N . ASN A 1 202 ? 23.293 27.968 -25.226 1.00 58.75 202 ASN A N 1
ATOM 1577 C CA . ASN A 1 202 ? 24.056 29.082 -24.663 1.00 58.75 202 ASN A CA 1
ATOM 1578 C C . ASN A 1 202 ? 24.334 30.198 -25.681 1.00 58.75 202 ASN A C 1
ATOM 1580 O O . ASN A 1 202 ? 24.351 31.360 -25.296 1.00 58.75 202 ASN A O 1
ATOM 1584 N N . ILE A 1 203 ? 24.498 29.885 -26.972 1.00 60.72 203 ILE A N 1
ATOM 1585 C CA . ILE A 1 203 ? 24.691 30.910 -28.015 1.00 60.72 203 ILE A CA 1
ATOM 1586 C C . ILE A 1 203 ? 23.408 31.724 -28.238 1.00 60.72 203 ILE A C 1
ATOM 1588 O O . ILE A 1 203 ? 23.483 32.933 -28.409 1.00 60.72 203 ILE A O 1
ATOM 1592 N N . HIS A 1 204 ? 22.226 31.100 -28.171 1.00 57.75 204 HIS A N 1
ATOM 1593 C CA . HIS A 1 204 ? 20.948 31.825 -28.250 1.00 57.75 204 HIS A CA 1
ATOM 1594 C C . HIS A 1 204 ? 20.654 32.704 -27.024 1.00 57.75 204 HIS A C 1
ATOM 1596 O O . HIS A 1 204 ? 19.746 33.532 -27.078 1.00 57.75 204 HIS A O 1
ATOM 1602 N N . ALA A 1 205 ? 21.369 32.494 -25.916 1.00 60.72 205 ALA A N 1
ATOM 1603 C CA . ALA A 1 205 ? 21.172 33.235 -24.675 1.00 60.72 205 ALA A CA 1
ATOM 1604 C C . ALA A 1 205 ? 22.010 34.519 -24.597 1.00 60.72 205 ALA A C 1
ATOM 1606 O O . ALA A 1 205 ? 21.761 35.331 -23.710 1.00 60.72 205 ALA A O 1
ATOM 1607 N N . VAL A 1 206 ? 22.980 34.701 -25.498 1.00 66.50 206 VAL A N 1
ATOM 1608 C CA . VAL A 1 206 ? 23.767 35.933 -25.584 1.00 66.50 206 VAL A CA 1
ATOM 1609 C C . VAL A 1 206 ? 23.023 36.914 -26.479 1.00 66.50 206 VAL A C 1
ATOM 1611 O O . VAL A 1 206 ? 22.670 36.585 -27.611 1.00 66.50 206 VAL A O 1
ATOM 1614 N N . SER A 1 207 ? 22.750 38.103 -25.953 1.00 71.56 207 SER A N 1
ATOM 1615 C CA . SER A 1 207 ? 22.102 39.166 -26.725 1.00 71.56 207 SER A CA 1
ATOM 1616 C C . SER A 1 207 ? 23.081 39.823 -27.704 1.00 71.56 207 SER A C 1
ATOM 1618 O O . SER A 1 207 ? 24.281 39.891 -27.438 1.00 71.56 207 SER A O 1
ATOM 1620 N N . ASP A 1 208 ? 22.567 40.344 -28.822 1.00 76.81 208 ASP A N 1
ATOM 1621 C CA . ASP A 1 208 ? 23.382 41.058 -29.817 1.00 76.81 208 ASP A CA 1
ATOM 1622 C C . ASP A 1 208 ? 24.126 42.255 -29.182 1.00 76.81 208 ASP A C 1
ATOM 1624 O O . ASP A 1 208 ? 25.283 42.511 -29.505 1.00 76.81 208 ASP A O 1
ATOM 1628 N N . GLU A 1 209 ? 23.518 42.916 -28.187 1.00 76.06 209 GLU A N 1
ATOM 1629 C CA . GLU A 1 209 ? 24.152 43.975 -27.389 1.00 76.06 209 GLU A CA 1
ATOM 1630 C C . GLU A 1 209 ? 25.375 43.491 -26.584 1.00 76.06 209 GLU A C 1
ATOM 1632 O O . GLU A 1 209 ? 26.385 44.191 -26.508 1.00 76.06 209 GLU A O 1
ATOM 1637 N N . GLU A 1 210 ? 25.306 42.308 -25.967 1.00 72.88 210 GLU A N 1
ATOM 1638 C CA . GLU A 1 210 ? 26.423 41.741 -25.195 1.00 72.88 210 GLU A CA 1
ATOM 1639 C C . GLU A 1 210 ? 27.570 41.291 -26.107 1.00 72.88 210 GLU A C 1
ATOM 1641 O O . GLU A 1 210 ? 28.740 41.406 -25.735 1.00 72.88 210 GLU A O 1
ATOM 1646 N N . LEU A 1 211 ? 27.245 40.824 -27.316 1.00 75.38 211 LEU A N 1
ATOM 1647 C CA . LEU A 1 211 ? 28.219 40.507 -28.362 1.00 75.38 211 LEU A CA 1
ATOM 1648 C C . LEU A 1 211 ? 28.945 41.759 -28.855 1.00 75.38 211 LEU A C 1
ATOM 1650 O O . LEU A 1 211 ? 30.176 41.759 -28.921 1.00 75.38 211 LEU A O 1
ATOM 1654 N N . ASP A 1 212 ? 28.210 42.833 -29.139 1.00 76.69 212 ASP A N 1
ATOM 1655 C CA . ASP A 1 212 ? 28.796 44.109 -29.555 1.00 76.69 212 ASP A CA 1
ATOM 1656 C C . ASP A 1 212 ? 29.670 44.711 -28.449 1.00 76.69 212 ASP A C 1
ATOM 1658 O O . ASP A 1 212 ? 30.769 45.215 -28.713 1.00 76.69 212 ASP A O 1
ATOM 1662 N N . GLN A 1 213 ? 29.236 44.606 -27.192 1.00 78.44 213 GLN A N 1
ATOM 1663 C CA . GLN A 1 213 ? 30.022 45.052 -26.047 1.00 78.44 213 GLN A CA 1
ATOM 1664 C C . GLN A 1 213 ? 31.311 44.236 -25.888 1.00 78.44 213 GLN A C 1
ATOM 1666 O O . GLN A 1 213 ? 32.379 44.820 -25.707 1.00 78.44 213 GLN A O 1
ATOM 1671 N N . TYR A 1 214 ? 31.240 42.911 -26.027 1.00 77.50 214 TYR A N 1
ATOM 1672 C CA . TYR A 1 214 ? 32.406 42.030 -25.963 1.00 77.50 214 TYR A CA 1
ATOM 1673 C C . TYR A 1 214 ? 33.410 42.312 -27.089 1.00 77.50 214 TYR A C 1
ATOM 1675 O O . TYR A 1 214 ? 34.613 42.405 -26.835 1.00 77.50 214 TYR A O 1
ATOM 1683 N N . LEU A 1 215 ? 32.922 42.499 -28.319 1.00 79.81 215 LEU A N 1
ATOM 1684 C CA . LEU A 1 215 ? 33.744 42.854 -29.478 1.00 79.81 215 LEU A CA 1
ATOM 1685 C C . LEU A 1 215 ? 34.417 44.212 -29.300 1.00 79.81 215 LEU A C 1
ATOM 1687 O O . LEU A 1 215 ? 35.579 44.362 -29.661 1.00 79.81 215 LEU A O 1
ATOM 1691 N N . THR A 1 216 ? 33.712 45.181 -28.719 1.00 79.81 216 THR A N 1
ATOM 1692 C CA . THR A 1 216 ? 34.266 46.509 -28.434 1.00 79.81 216 THR A CA 1
ATOM 1693 C C . THR A 1 216 ? 35.315 46.448 -27.321 1.00 79.81 216 THR A C 1
ATOM 1695 O O . THR A 1 216 ? 36.351 47.098 -27.421 1.00 79.81 216 THR A O 1
ATOM 1698 N N . GLU A 1 217 ? 35.081 45.639 -26.284 1.00 79.06 217 GLU A N 1
ATOM 1699 C CA . GLU A 1 217 ? 35.998 45.459 -25.150 1.00 79.06 217 GLU A CA 1
ATOM 1700 C C . GLU A 1 217 ? 37.284 44.711 -25.540 1.00 79.06 217 GLU A C 1
ATOM 1702 O O . GLU A 1 217 ? 38.350 45.000 -25.000 1.00 79.06 217 GLU A O 1
ATOM 1707 N N . HIS A 1 218 ? 37.212 43.806 -26.521 1.00 71.62 218 HIS A N 1
ATOM 1708 C CA . HIS A 1 218 ? 38.350 42.993 -26.974 1.00 71.62 218 HIS A CA 1
ATOM 1709 C C . HIS A 1 218 ? 38.910 43.422 -28.346 1.00 71.62 218 HIS A C 1
ATOM 1711 O O . HIS A 1 218 ? 39.818 42.774 -28.873 1.00 71.62 218 HIS A O 1
ATOM 1717 N N . ALA A 1 219 ? 38.424 44.526 -28.929 1.00 66.19 219 ALA A N 1
ATOM 1718 C CA . ALA A 1 219 ? 38.887 45.043 -30.223 1.00 66.19 219 ALA A CA 1
ATOM 1719 C C . ALA A 1 219 ? 40.392 45.376 -30.228 1.00 66.19 219 ALA A C 1
ATOM 1721 O O . ALA A 1 219 ? 41.075 45.183 -31.239 1.00 66.19 219 ALA A O 1
ATOM 1722 N N . ASP A 1 220 ? 40.927 45.824 -29.091 1.00 61.12 220 ASP A N 1
ATOM 1723 C CA . ASP A 1 220 ? 42.338 46.195 -28.956 1.00 61.12 220 ASP A CA 1
ATOM 1724 C C . ASP A 1 220 ? 43.279 44.971 -28.947 1.00 61.12 220 ASP A C 1
ATOM 1726 O O . ASP A 1 220 ? 44.426 45.073 -29.393 1.00 61.12 220 ASP A O 1
ATOM 1730 N N . GLU A 1 221 ? 42.811 43.783 -28.544 1.00 58.78 221 GLU A N 1
ATOM 1731 C CA . GLU A 1 221 ? 43.635 42.561 -28.550 1.00 58.78 221 GLU A CA 1
ATOM 1732 C C . GLU A 1 221 ? 43.885 42.019 -29.968 1.00 58.78 221 GLU A C 1
ATOM 1734 O O . GLU A 1 221 ? 44.932 41.419 -30.231 1.00 58.78 221 GLU A O 1
ATOM 1739 N N . LEU A 1 222 ? 42.986 42.291 -30.921 1.00 51.81 222 LEU A N 1
ATOM 1740 C CA . LEU A 1 222 ? 43.115 41.818 -32.305 1.00 51.81 222 LEU A CA 1
ATOM 1741 C C . LEU A 1 222 ? 44.089 42.653 -33.150 1.00 51.81 222 LEU A C 1
ATOM 1743 O O . LEU A 1 222 ? 44.604 42.156 -34.151 1.00 51.81 222 LEU A O 1
ATOM 1747 N N . THR A 1 223 ? 44.397 43.891 -32.750 1.00 51.16 223 THR A N 1
ATOM 1748 C CA . THR A 1 223 ? 45.340 44.754 -33.491 1.00 51.16 223 THR A CA 1
ATOM 1749 C C . THR A 1 223 ? 46.791 44.633 -33.008 1.00 51.16 223 THR A C 1
ATOM 1751 O O . THR A 1 223 ? 47.714 44.935 -33.764 1.00 51.16 223 THR A O 1
ATOM 1754 N N . SER A 1 224 ? 47.020 44.100 -31.801 1.00 49.84 224 SER A N 1
ATOM 1755 C CA . SER A 1 224 ? 48.360 43.907 -31.215 1.00 49.84 224 SER A CA 1
ATOM 1756 C C . SER A 1 224 ? 49.189 42.803 -31.899 1.00 49.84 224 SER A C 1
ATOM 1758 O O . SER A 1 224 ? 50.418 42.812 -31.849 1.00 49.84 224 SER A O 1
ATOM 1760 N N . THR A 1 225 ? 48.550 41.867 -32.607 1.00 49.09 225 THR A N 1
ATOM 1761 C CA . THR A 1 225 ? 49.258 40.762 -33.285 1.00 49.09 225 THR A CA 1
ATOM 1762 C C . THR A 1 225 ? 49.709 41.084 -34.716 1.00 49.09 225 THR A C 1
ATOM 1764 O O . THR A 1 225 ? 50.376 40.259 -35.334 1.00 49.09 225 THR A O 1
ATOM 1767 N N . ALA A 1 226 ? 49.414 42.284 -35.238 1.00 47.50 226 ALA A N 1
ATOM 1768 C CA . ALA A 1 226 ? 49.764 42.684 -36.608 1.00 47.50 226 ALA A CA 1
ATOM 1769 C C . ALA A 1 226 ? 51.081 43.480 -36.741 1.00 47.50 226 ALA A C 1
ATOM 1771 O O . ALA A 1 226 ? 51.467 43.832 -37.856 1.00 47.50 226 ALA A O 1
ATOM 1772 N N . THR A 1 227 ? 51.806 43.750 -35.649 1.00 47.34 227 THR A N 1
ATOM 1773 C CA . THR A 1 227 ? 53.157 44.337 -35.714 1.00 47.34 227 THR A CA 1
ATOM 1774 C C . THR A 1 227 ? 54.159 43.536 -34.890 1.00 47.34 227 THR A C 1
ATOM 1776 O O . THR A 1 227 ? 54.486 43.902 -33.761 1.00 47.34 227 THR A O 1
ATOM 1779 N N . ASN A 1 228 ? 54.655 42.451 -35.481 1.00 37.62 228 ASN A N 1
ATOM 1780 C CA . ASN A 1 228 ? 56.026 41.963 -35.311 1.00 37.62 228 ASN A CA 1
ATOM 1781 C C . ASN A 1 228 ? 56.430 41.130 -36.529 1.00 37.62 228 ASN A C 1
ATOM 1783 O O . ASN A 1 228 ? 55.599 40.304 -36.965 1.00 37.62 228 ASN A O 1
#

Foldseek 3Di:
DVVVVVVLVVCCVVPVVVSPDDPDDPDDDDPCCVVCVVVVVVCVCPPVVNVPDPPPPVDDDPPCCVVCVVVVVCCVVPDPVVLVVCCVVPVPVSPDDPDDPDDDPPCNVVPPDPDDPDPDDPDDDDDPPVVVVVVVVVVVVVVCVVVVVVVVVVVDDDPDPDPPPPVVVVVVQDPVNVVVVVPDPDDPPPDDPVVVVVVVVVVVVQDPVNVVVVCVVCVVVVVVVPDD

Mean predicted aligned error: 24.01 Å